Protein AF-0000000072270602 (afdb_homodimer)

Sequence (268 aa):
MMTCARLSHRAPQRARRRAAVLGLRVLWHLRFTQRDLLNFVREKNYTEPNWPADYWPHTQAATAEDWQAQVEAVQADRAEVLKVLDQADLLAPVAPGKSQTVLRELLLAADHAAYHTGQLALLRRLLGGGDSASMMTCARLSHRAPQRARRRAAVLGLRVLWHLRFTQRDLLNFVREKNYTEPNWPADYWPHTQAATAEDWQAQVEAVQADRAEVLKVLDQADLLAPVAPGKSQTVLRELLLAADHAAYHTGQLALLRRLLGGGDSAS

Solvent-accessible surface area (backbone atoms only — not comparable to full-atom values): 15226 Å² total; per-residue (Å²): 135,80,76,73,75,70,77,74,77,55,63,64,53,53,53,51,50,52,48,43,31,50,46,45,42,51,48,46,26,49,35,46,49,43,49,49,47,50,39,49,49,70,39,92,80,59,75,87,76,57,81,62,60,70,46,52,64,91,70,91,70,62,51,74,65,57,48,50,51,45,53,52,49,37,53,55,47,48,55,52,51,52,50,46,69,74,67,50,67,45,82,39,52,43,45,93,93,45,86,54,26,38,45,56,50,53,51,47,40,51,38,53,42,27,17,53,48,20,31,47,53,47,52,38,45,73,71,68,69,51,71,71,87,120,136,80,77,73,74,69,76,73,77,54,64,64,53,53,54,50,50,52,49,43,32,51,48,44,40,51,48,45,28,49,34,46,49,45,49,49,50,50,40,48,50,71,40,92,80,58,74,86,77,56,83,62,62,70,46,51,64,90,69,93,71,62,49,73,66,56,49,50,52,47,53,51,50,37,53,53,48,46,54,53,52,52,50,45,69,75,67,50,68,45,82,38,52,44,45,92,92,46,87,54,26,38,43,56,49,52,51,48,41,52,38,53,43,27,18,52,49,21,32,46,53,47,51,38,46,74,71,67,68,52,71,69,86,118

Organism: Deinococcus radiodurans (strain ATCC 13939 / DSM 20539 / JCM 16871 / CCUG 27074 / LMG 4051 / NBRC 15346 / NCIMB 9279 / VKM B-1422 / R1) (NCBI:txid243230)

pLDDT: mean 88.32, std 17.71, range [26.27, 98.88]

Structure (mmCIF, N/CA/C/O backbone):
data_AF-0000000072270602-model_v1
#
loop_
_entity.id
_entity.type
_entity.pdbx_description
1 polymer 'DinB-like domain-containing protein'
#
loop_
_atom_site.group_PDB
_atom_site.id
_atom_site.type_symbol
_atom_site.label_atom_id
_atom_site.label_alt_id
_atom_site.label_comp_id
_atom_site.label_asym_id
_atom_site.label_entity_id
_atom_site.label_seq_id
_atom_site.pdbx_PDB_ins_code
_atom_site.Cartn_x
_atom_site.Cartn_y
_atom_site.Cartn_z
_atom_site.occupancy
_atom_site.B_iso_or_equiv
_atom_site.auth_seq_id
_atom_site.auth_comp_id
_atom_site.auth_asym_id
_atom_site.auth_atom_id
_atom_site.pdbx_PDB_model_num
ATOM 1 N N . MET A 1 1 ? 6.996 55.812 13.992 1 34.88 1 MET A N 1
ATOM 2 C CA . MET A 1 1 ? 7.109 54.906 12.836 1 34.88 1 MET A CA 1
ATOM 3 C C . MET A 1 1 ? 7.328 53.469 13.273 1 34.88 1 MET A C 1
ATOM 5 O O . MET A 1 1 ? 8.43 53.125 13.688 1 34.88 1 MET A O 1
ATOM 9 N N . MET A 1 2 ? 6.398 52.875 14.023 1 42.59 2 MET A N 1
ATOM 10 C CA . MET A 1 2 ? 6.344 51.531 14.562 1 42.59 2 MET A CA 1
ATOM 11 C C . MET A 1 2 ? 6.352 50.5 13.438 1 42.59 2 MET A C 1
ATOM 13 O O . MET A 1 2 ? 5.512 50.562 12.539 1 42.59 2 MET A O 1
ATOM 17 N N . THR A 1 3 ? 7.523 50.094 13.016 1 43.72 3 THR A N 1
ATOM 18 C CA . THR A 1 3 ? 7.719 49.031 12.047 1 43.72 3 THR A CA 1
ATOM 19 C C . THR A 1 3 ? 6.875 47.812 12.414 1 43.72 3 THR A C 1
ATOM 21 O O . THR A 1 3 ? 6.895 47.344 13.562 1 43.72 3 THR A O 1
ATOM 24 N N . CYS A 1 4 ? 5.691 47.656 11.891 1 44.53 4 CYS A N 1
ATOM 25 C CA . CYS A 1 4 ? 4.875 46.469 11.961 1 44.53 4 CYS A CA 1
ATOM 26 C C . CYS A 1 4 ? 5.723 45.219 11.734 1 44.53 4 CYS A C 1
ATOM 28 O O . CYS A 1 4 ? 6.426 45.094 10.727 1 44.53 4 CYS A O 1
ATOM 30 N N . ALA A 1 5 ? 6.195 44.625 12.789 1 45.28 5 ALA A N 1
ATOM 31 C CA . ALA A 1 5 ? 6.832 43.312 12.695 1 45.28 5 ALA A CA 1
ATOM 32 C C . ALA A 1 5 ? 6.09 42.406 11.719 1 45.28 5 ALA A C 1
ATOM 34 O O . ALA A 1 5 ? 4.875 42.219 11.836 1 45.28 5 ALA A O 1
ATOM 35 N N . ARG A 1 6 ? 6.469 42.469 10.422 1 39.94 6 ARG A N 1
ATOM 36 C CA . ARG A 1 6 ? 6.023 41.438 9.5 1 39.94 6 ARG A CA 1
ATOM 37 C C . ARG A 1 6 ? 5.918 40.094 10.195 1 39.94 6 ARG A C 1
ATOM 39 O O . ARG A 1 6 ? 6.91 39.562 10.727 1 39.94 6 ARG A O 1
ATOM 46 N N . LEU A 1 7 ? 4.891 39.812 10.836 1 42.44 7 LEU A N 1
ATOM 47 C CA . LEU A 1 7 ? 4.582 38.438 11.195 1 42.44 7 LEU A CA 1
ATO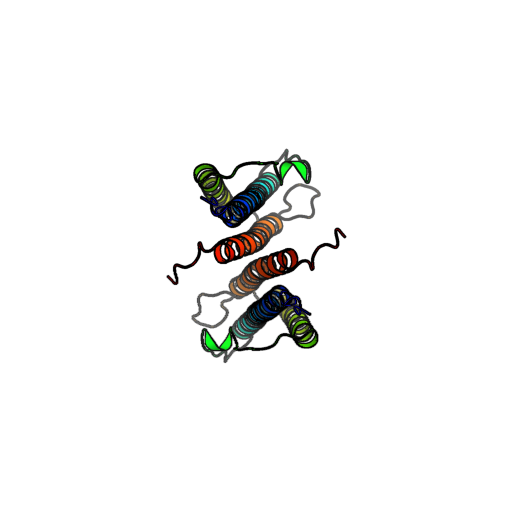M 48 C C . LEU A 1 7 ? 5.184 37.469 10.188 1 42.44 7 LEU A C 1
ATOM 50 O O . LEU A 1 7 ? 4.93 37.562 8.984 1 42.44 7 LEU A O 1
ATOM 54 N N . SER A 1 8 ? 6.426 37.031 10.328 1 42.03 8 SER A N 1
ATOM 55 C CA . SER A 1 8 ? 7.289 36.219 9.469 1 42.03 8 SER A CA 1
ATOM 56 C C . SER A 1 8 ? 6.527 35.031 8.867 1 42.03 8 SER A C 1
ATOM 58 O O . SER A 1 8 ? 5.934 34.25 9.594 1 42.03 8 SER A O 1
ATOM 60 N N . HIS A 1 9 ? 5.91 34.969 7.715 1 49.56 9 HIS A N 1
ATOM 61 C CA . HIS A 1 9 ? 5.492 34.031 6.672 1 49.56 9 HIS A CA 1
ATOM 62 C C . HIS A 1 9 ? 6.41 32.812 6.629 1 49.56 9 HIS A C 1
ATOM 64 O O . HIS A 1 9 ? 6.344 32 5.691 1 49.56 9 HIS A O 1
ATOM 70 N N . ARG A 1 10 ? 7.371 32.656 7.441 1 55.84 10 ARG A N 1
ATOM 71 C CA . ARG A 1 10 ? 8.43 31.641 7.434 1 55.84 10 ARG A CA 1
ATOM 72 C C . ARG A 1 10 ? 7.895 30.281 7.887 1 55.84 10 ARG A C 1
ATOM 74 O O . ARG A 1 10 ? 8.359 29.25 7.422 1 55.84 10 ARG A O 1
ATOM 81 N N . ALA A 1 11 ? 6.84 30.188 8.688 1 59.91 11 ALA A N 1
ATOM 82 C CA . ALA A 1 11 ? 6.359 28.953 9.305 1 59.91 11 ALA A CA 1
ATOM 83 C C . ALA A 1 11 ? 5.812 28 8.25 1 59.91 11 ALA A C 1
ATOM 85 O O . ALA A 1 11 ? 6.145 26.812 8.25 1 59.91 11 ALA A O 1
ATOM 86 N N . PRO A 1 12 ? 5.203 28.578 7.266 1 72.88 12 PRO A N 1
ATOM 87 C CA . PRO A 1 12 ? 4.66 27.656 6.258 1 72.88 12 PRO A CA 1
ATOM 88 C C . PRO A 1 12 ? 5.742 27.078 5.348 1 72.88 12 PRO A C 1
ATOM 90 O O . PRO A 1 12 ? 5.648 25.922 4.938 1 72.88 12 PRO A O 1
ATOM 93 N N . GLN A 1 13 ? 6.824 27.828 5.129 1 78.81 13 GLN A N 1
ATOM 94 C CA . GLN A 1 13 ? 7.879 27.344 4.246 1 78.81 13 GLN A CA 1
ATOM 95 C C . GLN A 1 13 ? 8.703 26.25 4.918 1 78.81 13 GLN A C 1
ATOM 97 O O . GLN A 1 13 ? 9.078 25.266 4.277 1 78.81 13 GLN A O 1
ATOM 102 N N . ARG A 1 14 ? 8.984 26.484 6.277 1 83.19 14 ARG A N 1
ATOM 103 C CA . ARG A 1 14 ? 9.742 25.469 7.008 1 83.19 14 ARG A CA 1
ATOM 104 C C . ARG A 1 14 ? 8.992 24.141 7.039 1 83.19 14 ARG A C 1
ATOM 106 O O . ARG A 1 14 ? 9.594 23.078 6.875 1 83.19 14 ARG A O 1
ATOM 113 N N . ALA A 1 15 ? 7.773 24.219 7.32 1 82.38 15 ALA A N 1
ATOM 114 C CA . ALA A 1 15 ? 6.953 23.016 7.34 1 82.38 15 ALA A CA 1
ATOM 115 C C . ALA A 1 15 ? 6.957 22.328 5.98 1 82.38 15 ALA A C 1
ATOM 117 O O . ALA A 1 15 ? 7.02 21.094 5.898 1 82.38 15 ALA A O 1
ATOM 118 N N . ARG A 1 16 ? 6.855 23.078 4.941 1 86.38 16 ARG A N 1
ATOM 119 C CA . ARG A 1 16 ? 6.887 22.531 3.592 1 86.38 16 ARG A CA 1
ATOM 120 C C . ARG A 1 16 ? 8.242 21.891 3.289 1 86.38 16 ARG A C 1
ATOM 122 O O . ARG A 1 16 ? 8.312 20.844 2.629 1 86.38 16 ARG A O 1
ATOM 129 N N . ARG A 1 17 ? 9.305 22.516 3.715 1 87.69 17 ARG A N 1
ATOM 130 C CA . ARG A 1 17 ? 10.641 21.969 3.498 1 87.69 17 ARG A CA 1
ATOM 131 C C . ARG A 1 17 ? 10.828 20.656 4.262 1 87.69 17 ARG A C 1
ATOM 133 O O . ARG A 1 17 ? 11.398 19.703 3.736 1 87.69 17 ARG A O 1
ATOM 140 N N . ARG A 1 18 ? 10.367 20.609 5.496 1 87.75 18 ARG A N 1
ATOM 141 C CA . ARG A 1 18 ? 10.461 19.406 6.301 1 87.75 18 ARG A CA 1
ATOM 142 C C . ARG A 1 18 ? 9.664 18.266 5.668 1 87.75 18 ARG A C 1
ATOM 144 O O . ARG A 1 18 ? 10.109 17.109 5.656 1 87.75 18 ARG A O 1
ATOM 151 N N . ALA A 1 19 ? 8.523 18.641 5.18 1 88.88 19 ALA A N 1
ATOM 152 C CA . ALA A 1 19 ? 7.68 17.641 4.527 1 88.88 19 ALA A CA 1
ATOM 153 C C . ALA A 1 19 ? 8.336 17.109 3.254 1 88.88 19 ALA A C 1
ATOM 155 O O . ALA A 1 19 ? 8.242 15.922 2.945 1 88.88 19 ALA A O 1
ATOM 156 N N . ALA A 1 20 ? 8.922 18.016 2.512 1 91.38 20 ALA A N 1
ATOM 157 C CA . ALA A 1 20 ? 9.609 17.609 1.292 1 91.38 20 ALA A CA 1
ATOM 158 C C . ALA A 1 20 ? 10.75 16.641 1.603 1 91.38 20 ALA A C 1
ATOM 160 O O . ALA A 1 20 ? 10.938 15.648 0.902 1 91.38 20 ALA A O 1
ATOM 161 N N . VAL A 1 21 ? 11.469 16.922 2.656 1 93.25 21 VAL A N 1
ATOM 162 C CA . VAL A 1 21 ? 12.578 16.062 3.055 1 93.25 21 VAL A CA 1
ATOM 163 C C . VAL A 1 21 ? 12.055 14.719 3.525 1 93.25 21 VAL A C 1
ATOM 165 O O . VAL A 1 21 ? 12.586 13.672 3.152 1 93.25 21 VAL A O 1
ATOM 168 N N . LEU A 1 22 ? 10.992 14.719 4.293 1 92.56 22 LEU A N 1
ATOM 169 C CA . LEU A 1 22 ? 10.367 13.477 4.738 1 92.56 22 LEU A CA 1
ATOM 170 C C . LEU A 1 22 ? 9.906 12.633 3.547 1 92.56 22 LEU A C 1
ATOM 172 O O . LEU A 1 22 ? 10.133 11.422 3.514 1 92.56 22 LEU A O 1
ATOM 176 N N . GLY A 1 23 ? 9.273 13.289 2.646 1 94.81 23 GLY A N 1
ATOM 177 C CA . GLY A 1 23 ? 8.828 12.602 1.445 1 94.81 23 GLY A CA 1
ATOM 178 C C . GLY A 1 23 ? 9.969 11.961 0.669 1 94.81 23 GLY A C 1
ATOM 179 O O . GLY A 1 23 ? 9.859 10.812 0.231 1 94.81 23 GLY A O 1
ATOM 180 N N . LEU A 1 24 ? 11.016 12.711 0.499 1 96.06 24 LEU A N 1
ATOM 181 C CA . LEU A 1 24 ? 12.164 12.18 -0.225 1 96.06 24 LEU A CA 1
ATOM 182 C C . LEU A 1 24 ? 12.781 11 0.515 1 96.06 24 LEU A C 1
ATOM 184 O O . LEU A 1 24 ? 13.203 10.023 -0.109 1 96.06 24 LEU A O 1
ATOM 188 N N . ARG A 1 25 ? 12.836 11.094 1.836 1 96.38 25 ARG A N 1
ATOM 189 C CA . ARG A 1 25 ? 13.367 9.992 2.629 1 96.38 25 ARG A CA 1
ATOM 190 C C . ARG A 1 25 ? 12.523 8.734 2.459 1 96.38 25 ARG A C 1
ATOM 192 O O . ARG A 1 25 ? 13.055 7.625 2.363 1 96.38 25 ARG A O 1
ATOM 199 N N . VAL A 1 26 ? 11.234 8.891 2.475 1 97.19 26 VAL A N 1
ATOM 200 C CA . VAL A 1 26 ? 10.328 7.766 2.264 1 97.19 26 VAL A CA 1
ATOM 201 C C . VAL A 1 26 ? 10.539 7.188 0.865 1 97.19 26 VAL A C 1
ATOM 203 O O . VAL A 1 26 ? 10.586 5.969 0.691 1 97.19 26 VAL A O 1
ATOM 206 N N . LEU A 1 27 ? 10.656 8.047 -0.087 1 97.69 27 LEU A N 1
ATOM 207 C CA . LEU A 1 27 ? 10.883 7.59 -1.455 1 97.69 27 LEU A CA 1
ATOM 208 C C . LEU A 1 27 ? 12.211 6.84 -1.569 1 97.69 27 LEU A C 1
ATOM 210 O O . LEU A 1 27 ? 12.289 5.816 -2.252 1 97.69 27 LEU A O 1
ATOM 214 N N . TRP A 1 28 ? 13.219 7.379 -0.955 1 97.5 28 TRP A N 1
ATOM 215 C CA . TRP A 1 28 ? 14.492 6.664 -0.931 1 97.5 28 TRP A CA 1
ATOM 216 C C . TRP A 1 28 ? 14.328 5.281 -0.314 1 97.5 28 TRP A C 1
ATOM 218 O O . TRP A 1 28 ? 14.836 4.293 -0.845 1 97.5 28 TRP A O 1
ATOM 228 N N . HIS A 1 29 ? 13.695 5.203 0.86 1 98.38 29 HIS A N 1
ATOM 229 C CA . HIS A 1 29 ? 13.461 3.934 1.54 1 98.38 29 HIS A CA 1
ATOM 230 C C . HIS A 1 29 ? 12.758 2.939 0.624 1 98.38 29 HIS A C 1
ATOM 232 O O . HIS A 1 29 ? 13.141 1.77 0.558 1 98.38 29 HIS A O 1
ATOM 238 N N . LEU A 1 30 ? 11.734 3.439 -0.038 1 98.69 30 LEU A N 1
ATOM 239 C CA . LEU A 1 30 ? 10.992 2.617 -0.985 1 98.69 30 LEU A CA 1
ATOM 240 C C . LEU A 1 30 ? 11.898 2.107 -2.096 1 98.69 30 LEU A C 1
ATOM 242 O O . LEU A 1 30 ? 11.922 0.909 -2.391 1 98.69 30 LEU A O 1
ATOM 246 N N . ARG A 1 31 ? 12.648 3.002 -2.711 1 98.5 31 ARG A N 1
ATOM 247 C CA . ARG A 1 31 ? 13.555 2.67 -3.801 1 98.5 31 ARG A CA 1
ATOM 248 C C . ARG A 1 31 ? 14.625 1.678 -3.342 1 98.5 31 ARG A C 1
ATOM 250 O O . ARG A 1 31 ? 14.844 0.65 -3.988 1 98.5 31 ARG A O 1
ATOM 257 N N . PHE A 1 32 ? 15.227 1.922 -2.242 1 98.56 32 PHE A N 1
ATOM 258 C CA . PHE A 1 32 ? 16.312 1.089 -1.746 1 98.56 32 PHE A CA 1
ATOM 259 C C . PHE A 1 32 ? 15.812 -0.307 -1.396 1 98.56 32 PHE A C 1
ATOM 261 O O . PHE A 1 32 ? 16.453 -1.306 -1.728 1 98.56 32 PHE A O 1
ATOM 268 N N . THR A 1 33 ? 14.68 -0.364 -0.715 1 98.75 33 THR A N 1
ATOM 269 C CA . THR A 1 33 ? 14.117 -1.654 -0.339 1 98.75 33 THR A CA 1
ATOM 270 C C . THR A 1 33 ? 13.812 -2.494 -1.576 1 98.75 33 THR A C 1
ATOM 272 O O . THR A 1 33 ? 14.125 -3.686 -1.615 1 98.75 33 THR A O 1
ATOM 275 N N . GLN A 1 34 ? 13.18 -1.876 -2.572 1 98.75 34 GLN A N 1
ATOM 276 C CA . GLN A 1 34 ? 12.906 -2.574 -3.822 1 98.75 34 GLN A CA 1
ATOM 277 C C . GLN A 1 34 ? 14.195 -3.123 -4.438 1 98.75 34 GLN A C 1
ATOM 279 O O . GLN A 1 34 ? 14.242 -4.285 -4.852 1 98.75 34 GLN A O 1
ATOM 284 N N . ARG A 1 35 ? 15.227 -2.346 -4.516 1 98.5 35 ARG A N 1
ATOM 285 C CA . ARG A 1 35 ? 16.516 -2.777 -5.051 1 98.5 35 ARG A CA 1
ATOM 286 C C . ARG A 1 35 ? 17.109 -3.904 -4.207 1 98.5 35 ARG A C 1
ATOM 288 O O . ARG A 1 35 ? 17.641 -4.871 -4.75 1 98.5 35 ARG A O 1
ATOM 295 N N . ASP A 1 36 ? 17.031 -3.764 -2.953 1 98.5 36 ASP A N 1
ATOM 296 C CA . ASP A 1 36 ? 17.578 -4.781 -2.061 1 98.5 36 ASP A CA 1
ATOM 297 C C . ASP A 1 36 ? 16.875 -6.121 -2.264 1 98.5 36 ASP A C 1
ATOM 299 O O . ASP A 1 36 ? 17.531 -7.168 -2.33 1 98.5 36 ASP A O 1
ATOM 303 N N . LEU A 1 37 ? 15.594 -6.121 -2.354 1 98.31 37 LEU A N 1
ATOM 304 C CA . LEU A 1 37 ? 14.828 -7.344 -2.574 1 98.31 37 LEU A CA 1
ATOM 305 C C . LEU A 1 37 ? 15.172 -7.961 -3.928 1 98.31 37 LEU A C 1
ATOM 307 O O . LEU A 1 37 ? 15.266 -9.188 -4.051 1 98.31 37 LEU A O 1
ATOM 311 N N . LEU A 1 38 ? 15.312 -7.105 -4.926 1 98.25 38 LEU A N 1
ATOM 312 C CA . LEU A 1 38 ? 15.734 -7.574 -6.242 1 98.25 38 LEU A CA 1
ATOM 313 C C . LEU A 1 38 ? 17.109 -8.242 -6.172 1 98.25 38 LEU A C 1
ATOM 315 O O . LEU A 1 38 ? 17.297 -9.32 -6.73 1 98.25 38 LEU A O 1
ATOM 319 N N . ASN A 1 39 ? 18.016 -7.598 -5.465 1 97.88 39 ASN A N 1
ATOM 320 C CA . ASN A 1 39 ? 19.344 -8.18 -5.277 1 97.88 39 ASN A CA 1
ATOM 321 C C . ASN A 1 39 ? 19.266 -9.523 -4.547 1 97.88 39 ASN A C 1
ATOM 323 O O . ASN A 1 39 ? 19.953 -10.477 -4.918 1 97.88 39 ASN A O 1
ATOM 327 N N . PHE A 1 40 ? 18.469 -9.547 -3.535 1 98 40 PHE A N 1
ATOM 328 C CA . PHE A 1 40 ? 18.297 -10.758 -2.74 1 98 40 PHE A CA 1
ATOM 329 C C . PHE A 1 40 ? 17.828 -11.922 -3.617 1 98 40 PHE A C 1
ATOM 331 O O . PHE A 1 40 ? 18.297 -13.047 -3.451 1 98 40 PHE A O 1
ATOM 338 N N . VAL A 1 41 ? 17.016 -11.664 -4.527 1 97.5 41 VAL A N 1
ATOM 339 C CA . VAL A 1 41 ? 16.422 -12.68 -5.395 1 97.5 41 VAL A CA 1
ATOM 340 C C . VAL A 1 41 ? 17.406 -13.055 -6.492 1 97.5 41 VAL A C 1
ATOM 342 O O . VAL A 1 41 ? 17.516 -14.227 -6.863 1 97.5 41 VAL A O 1
ATOM 345 N N . ARG A 1 42 ? 18.188 -12.195 -6.984 1 95.75 42 ARG A N 1
ATOM 346 C CA . ARG A 1 42 ? 18.938 -12.391 -8.227 1 95.75 42 ARG A CA 1
ATOM 347 C C . ARG A 1 42 ? 20.375 -12.797 -7.941 1 95.75 42 ARG A C 1
ATOM 349 O O . ARG A 1 42 ? 21 -13.5 -8.742 1 95.75 42 ARG A O 1
ATOM 356 N N . GLU A 1 43 ? 20.859 -12.305 -6.824 1 94.5 43 GLU A N 1
ATOM 357 C CA . GLU A 1 43 ? 22.297 -12.398 -6.648 1 94.5 43 GLU A CA 1
ATOM 358 C C . GLU A 1 43 ? 22.672 -13.633 -5.836 1 94.5 43 GLU A C 1
ATOM 360 O O . GLU A 1 43 ? 22.172 -13.836 -4.734 1 94.5 43 GLU A O 1
ATOM 365 N N . LYS A 1 44 ? 23.594 -14.414 -6.273 1 91.38 44 LYS A N 1
ATOM 366 C CA . LYS A 1 44 ? 24.078 -15.602 -5.582 1 91.38 44 LYS A CA 1
ATOM 367 C C . LYS A 1 44 ? 24.891 -15.227 -4.344 1 91.38 44 LYS A C 1
ATOM 369 O O . LYS A 1 44 ? 24.844 -15.93 -3.332 1 91.38 44 LYS A O 1
ATOM 374 N N . ASN A 1 45 ? 25.562 -14.117 -4.383 1 93.31 45 ASN A N 1
ATOM 375 C CA . ASN A 1 45 ? 26.406 -13.672 -3.279 1 93.31 45 ASN A CA 1
ATOM 376 C C . ASN A 1 45 ? 25.797 -12.477 -2.557 1 93.31 45 ASN A C 1
ATOM 378 O O . ASN A 1 45 ? 26.516 -11.562 -2.133 1 93.31 45 ASN A O 1
ATOM 382 N N . TYR A 1 46 ? 24.547 -12.516 -2.465 1 96.31 46 TYR A N 1
ATOM 383 C CA . TYR A 1 46 ? 23.812 -11.438 -1.8 1 96.31 46 TYR A CA 1
ATOM 384 C C . TYR A 1 46 ? 24.328 -11.242 -0.375 1 96.31 46 TYR A C 1
ATOM 386 O O . TYR A 1 46 ? 24.531 -12.211 0.356 1 96.31 46 TYR A O 1
ATOM 394 N N . THR A 1 47 ? 24.578 -9.93 0.044 1 96.12 47 THR A N 1
ATOM 395 C CA . THR A 1 47 ? 24.891 -9.523 1.412 1 96.12 47 THR A CA 1
ATOM 396 C C . THR A 1 47 ? 23.828 -8.547 1.932 1 96.12 47 THR A C 1
ATOM 398 O O . THR A 1 47 ? 23.5 -7.566 1.266 1 96.12 47 THR A O 1
ATOM 401 N N . GLU A 1 48 ? 23.328 -8.797 3.135 1 95.81 48 GLU A N 1
ATOM 402 C CA . GLU A 1 48 ? 22.297 -7.961 3.725 1 95.81 48 GLU A CA 1
ATOM 403 C C . GLU A 1 48 ? 22.828 -6.574 4.062 1 95.81 48 GLU A C 1
ATOM 405 O O . GLU A 1 48 ? 23.891 -6.445 4.672 1 95.81 48 GLU A O 1
ATOM 410 N N . PRO A 1 49 ? 22.141 -5.523 3.678 1 97.62 49 PRO A N 1
ATOM 411 C CA . PRO A 1 49 ? 22.516 -4.168 4.086 1 97.62 49 PRO A CA 1
ATOM 412 C C . PRO A 1 49 ? 22.328 -3.926 5.578 1 97.62 49 PRO A C 1
ATOM 414 O O . PRO A 1 49 ? 21.703 -4.73 6.266 1 97.62 49 PRO A O 1
ATOM 417 N N . ASN A 1 50 ? 22.891 -2.768 5.992 1 96.81 50 ASN A N 1
ATOM 418 C CA . ASN A 1 50 ? 22.734 -2.398 7.395 1 96.81 50 ASN A CA 1
ATOM 419 C C . ASN A 1 50 ? 21.391 -1.74 7.66 1 96.81 50 ASN A C 1
ATOM 421 O O . ASN A 1 50 ? 21.062 -0.707 7.07 1 96.81 50 ASN A O 1
ATOM 425 N N . TRP A 1 51 ? 20.672 -2.283 8.562 1 95.44 51 TRP A N 1
ATOM 426 C CA . TRP A 1 51 ? 19.406 -1.691 9.008 1 95.44 51 TRP A CA 1
ATOM 427 C C . TRP A 1 51 ? 19.609 -0.918 10.312 1 95.44 51 TRP A C 1
ATOM 429 O O . TRP A 1 51 ? 20.25 -1.406 11.242 1 95.44 51 TRP A O 1
ATOM 439 N N . PRO A 1 52 ? 19.016 0.224 10.445 1 95.06 52 PRO A N 1
ATOM 440 C CA . PRO A 1 52 ? 18.219 0.95 9.453 1 95.06 52 PRO A CA 1
ATOM 441 C C . PRO A 1 52 ? 19.062 1.906 8.609 1 95.06 52 PRO A C 1
ATOM 443 O O . PRO A 1 52 ? 18.547 2.523 7.672 1 95.06 52 PRO A O 1
ATOM 446 N N . ALA A 1 53 ? 20.312 1.974 8.883 1 95.19 53 ALA A N 1
ATOM 447 C CA . ALA A 1 53 ? 21.156 3.064 8.391 1 95.19 53 ALA A CA 1
ATOM 448 C C . ALA A 1 53 ? 21.125 3.125 6.867 1 95.19 53 ALA A C 1
ATOM 450 O O . ALA A 1 53 ? 20.969 4.199 6.285 1 95.19 53 ALA A O 1
ATOM 451 N N . ASP A 1 54 ? 21.172 2.057 6.16 1 96.81 54 ASP A N 1
ATOM 452 C CA . ASP A 1 54 ? 21.25 2.041 4.703 1 96.81 54 ASP A CA 1
ATOM 453 C C . ASP A 1 54 ? 19.875 2.309 4.074 1 96.81 54 ASP A C 1
ATOM 455 O O . ASP A 1 54 ? 19.797 2.766 2.934 1 96.81 54 ASP A O 1
ATOM 459 N N . TYR A 1 55 ? 18.844 2.066 4.781 1 97.44 55 TYR A N 1
ATOM 460 C CA . TYR A 1 55 ? 17.484 2.156 4.242 1 97.44 55 TYR A CA 1
ATOM 461 C C . TYR A 1 55 ? 16.922 3.559 4.418 1 97.44 55 TYR A C 1
ATOM 463 O O . TYR A 1 55 ? 15.953 3.932 3.754 1 97.44 55 TYR A O 1
ATOM 471 N N . TRP A 1 56 ? 17.531 4.25 5.312 1 95.88 56 TRP A N 1
ATOM 472 C CA . TRP A 1 56 ? 17.031 5.578 5.66 1 95.88 56 TRP A CA 1
ATOM 473 C C . TRP A 1 56 ? 18.188 6.578 5.742 1 95.88 56 TRP A C 1
ATOM 475 O O . TRP A 1 56 ? 18.531 7.047 6.828 1 95.88 56 TRP A O 1
ATOM 485 N N . PRO A 1 57 ? 18.656 6.98 4.605 1 87 57 PRO A N 1
ATOM 486 C CA . PRO A 1 57 ? 19.797 7.895 4.672 1 87 57 PRO A CA 1
ATOM 487 C C . PRO A 1 57 ? 19.422 9.266 5.223 1 87 57 PRO A C 1
ATOM 489 O O . PRO A 1 57 ? 18.266 9.695 5.098 1 87 57 PRO A O 1
ATOM 492 N N . HIS A 1 58 ? 20.469 9.82 5.828 1 85.06 58 HIS A N 1
ATOM 493 C CA . HIS A 1 58 ? 20.281 11.172 6.328 1 85.06 58 HIS A CA 1
ATOM 494 C C . HIS A 1 58 ? 20.422 12.203 5.211 1 85.06 58 HIS A C 1
ATOM 496 O O . HIS A 1 58 ? 21.344 12.117 4.395 1 85.06 58 HIS A O 1
ATOM 502 N N . THR A 1 59 ? 19.312 12.891 4.906 1 82.31 59 THR A N 1
ATOM 503 C CA . THR A 1 59 ? 19.375 14 3.961 1 82.31 59 THR A CA 1
ATOM 504 C C . THR A 1 59 ? 18.781 15.266 4.57 1 82.31 59 THR A C 1
ATOM 506 O O . THR A 1 59 ? 17.797 15.188 5.316 1 82.31 59 THR A O 1
ATOM 509 N N . GLN A 1 60 ? 19.516 16.375 4.219 1 79.62 60 GLN A N 1
ATOM 510 C CA . GLN A 1 60 ? 19.031 17.641 4.797 1 79.62 60 GLN A CA 1
ATOM 511 C C . GLN A 1 60 ? 18.281 18.469 3.766 1 79.62 60 GLN A C 1
ATOM 513 O O . GLN A 1 60 ? 17.641 19.453 4.113 1 79.62 60 GLN A O 1
ATOM 518 N N . ALA A 1 61 ? 18.375 18.109 2.574 1 83.88 61 ALA A N 1
ATOM 519 C CA . ALA A 1 61 ? 17.703 18.859 1.531 1 83.88 61 ALA A CA 1
ATOM 520 C C . ALA A 1 61 ? 17.031 17.938 0.52 1 83.88 61 ALA A C 1
ATOM 522 O O . ALA A 1 61 ? 17.469 16.797 0.342 1 83.88 61 ALA A O 1
ATOM 523 N N . ALA A 1 62 ? 15.914 18.406 -0.006 1 89.88 62 ALA A N 1
ATOM 524 C CA . ALA A 1 62 ? 15.172 17.703 -1.05 1 89.88 62 ALA A CA 1
ATOM 525 C C . ALA A 1 62 ? 14.891 18.625 -2.232 1 89.88 62 ALA A C 1
ATOM 527 O O . ALA A 1 62 ? 14.125 19.594 -2.109 1 89.88 62 ALA A O 1
ATOM 528 N N . THR A 1 63 ? 15.602 18.359 -3.322 1 92.81 63 THR A N 1
ATOM 529 C CA . THR A 1 63 ? 15.359 19.141 -4.531 1 92.81 63 THR A CA 1
ATOM 530 C C . THR A 1 63 ? 14.453 18.375 -5.492 1 92.81 63 THR A C 1
ATOM 532 O O . THR A 1 63 ? 14.219 17.172 -5.312 1 92.81 63 THR A O 1
ATOM 535 N N . ALA A 1 64 ? 13.945 19.094 -6.461 1 93.5 64 ALA A N 1
ATOM 536 C CA . ALA A 1 64 ? 13.164 18.453 -7.516 1 93.5 64 ALA A CA 1
ATOM 537 C C . ALA A 1 64 ? 13.992 17.406 -8.258 1 93.5 64 ALA A C 1
ATOM 539 O O . ALA A 1 64 ? 13.477 16.359 -8.664 1 93.5 64 ALA A O 1
ATOM 540 N N . GLU A 1 65 ? 15.219 17.688 -8.438 1 95.38 65 GLU A N 1
ATOM 541 C CA . GLU A 1 65 ? 16.125 16.781 -9.109 1 95.38 65 GLU A CA 1
ATOM 542 C C . GLU A 1 65 ? 16.328 15.5 -8.297 1 95.38 65 GLU A C 1
ATOM 544 O O . GLU A 1 65 ? 16.391 14.406 -8.859 1 95.38 65 GLU A O 1
ATOM 549 N N . ASP A 1 66 ? 16.453 15.633 -6.973 1 94.62 66 ASP A N 1
ATOM 550 C CA . ASP A 1 66 ? 16.562 14.469 -6.094 1 94.62 66 ASP A CA 1
ATOM 551 C C . ASP A 1 66 ? 15.336 13.562 -6.23 1 94.62 66 ASP A C 1
ATOM 553 O O . ASP A 1 66 ? 15.469 12.344 -6.348 1 94.62 66 ASP A O 1
ATOM 557 N N . TRP A 1 67 ? 14.242 14.219 -6.246 1 95.56 67 TRP A N 1
ATOM 55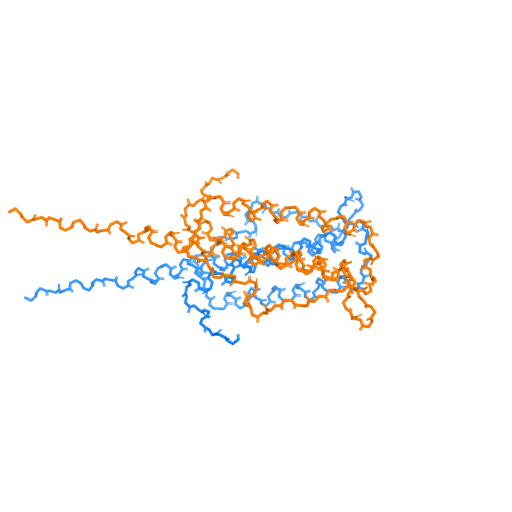8 C CA . TRP A 1 67 ? 12.977 13.492 -6.359 1 95.56 67 TRP A CA 1
ATOM 559 C C . TRP A 1 67 ? 12.906 12.727 -7.68 1 95.56 67 TRP A C 1
ATOM 561 O O . TRP A 1 67 ? 12.617 11.531 -7.695 1 95.56 67 TRP A O 1
ATOM 571 N N . GLN A 1 68 ? 13.188 13.414 -8.719 1 97.06 68 GLN A N 1
ATOM 572 C CA . GLN A 1 68 ? 13.117 12.805 -10.039 1 97.06 68 GLN A CA 1
ATOM 573 C C . GLN A 1 68 ? 14.086 11.633 -10.164 1 97.06 68 GLN A C 1
ATOM 575 O O . GLN A 1 68 ? 13.742 10.602 -10.75 1 97.06 68 GLN A O 1
ATOM 580 N N . ALA A 1 69 ? 15.219 11.797 -9.656 1 96.75 69 ALA A N 1
ATOM 581 C CA . ALA A 1 69 ? 16.219 10.727 -9.711 1 96.75 69 ALA A CA 1
ATOM 582 C C . ALA A 1 69 ? 15.711 9.477 -9 1 96.75 69 ALA A C 1
ATOM 584 O O . ALA A 1 69 ? 15.883 8.359 -9.5 1 96.75 69 ALA A O 1
ATOM 585 N N . GLN A 1 70 ? 15.109 9.688 -7.809 1 97.12 70 GLN A N 1
ATOM 586 C CA . GLN A 1 70 ? 14.586 8.547 -7.07 1 97.12 70 GLN A CA 1
ATOM 587 C C . GLN A 1 70 ? 13.43 7.895 -7.816 1 97.12 70 GLN A C 1
ATOM 589 O O . GLN A 1 70 ? 13.336 6.664 -7.883 1 97.12 70 GLN A O 1
ATOM 594 N N . VAL A 1 71 ? 12.539 8.688 -8.375 1 98.06 71 VAL A N 1
ATOM 595 C CA . VAL A 1 71 ? 11.398 8.148 -9.117 1 98.06 71 VAL A CA 1
ATOM 596 C C . VAL A 1 71 ? 11.891 7.332 -10.305 1 98.06 71 VAL A C 1
ATOM 598 O O . VAL A 1 71 ? 11.414 6.223 -10.539 1 98.06 71 VAL A O 1
ATOM 601 N N . GLU A 1 72 ? 12.844 7.848 -11.008 1 98.5 72 GLU A N 1
ATOM 602 C CA . GLU A 1 72 ? 13.398 7.137 -12.156 1 98.5 72 GLU A CA 1
ATOM 603 C C . GLU A 1 72 ? 14.055 5.828 -11.734 1 98.5 72 GLU A C 1
ATOM 605 O O . GLU A 1 72 ? 13.922 4.809 -12.414 1 98.5 72 GLU A O 1
ATOM 610 N N . ALA A 1 73 ? 14.742 5.871 -10.633 1 98.19 73 ALA A N 1
ATOM 611 C CA . ALA A 1 73 ? 15.391 4.668 -10.125 1 98.19 73 ALA A CA 1
ATOM 612 C C . ALA A 1 73 ? 14.367 3.615 -9.719 1 98.19 73 ALA A C 1
ATOM 614 O O . ALA A 1 73 ? 14.547 2.426 -9.984 1 98.19 73 ALA A O 1
ATOM 615 N N . VAL A 1 74 ? 13.297 3.996 -9.078 1 98.62 74 VAL A N 1
ATOM 616 C CA . VAL A 1 74 ? 12.227 3.074 -8.711 1 98.62 74 VAL A CA 1
ATOM 617 C C . VAL A 1 74 ? 11.664 2.402 -9.961 1 98.62 74 VAL A C 1
ATOM 619 O O . VAL A 1 74 ? 11.484 1.183 -9.992 1 98.62 74 VAL A O 1
ATOM 622 N N . GLN A 1 75 ? 11.414 3.23 -10.945 1 98.56 75 GLN A N 1
ATOM 623 C CA . GLN A 1 75 ? 10.828 2.715 -12.18 1 98.56 75 GLN A CA 1
ATOM 624 C C . GLN A 1 75 ? 11.781 1.759 -12.883 1 98.56 75 GLN A C 1
ATOM 626 O O . GLN A 1 75 ? 11.359 0.725 -13.406 1 98.56 75 GLN A O 1
ATOM 631 N N . ALA A 1 76 ? 13.031 2.076 -12.93 1 98.5 76 ALA A N 1
ATOM 632 C CA . ALA A 1 76 ? 14.023 1.208 -13.547 1 98.5 76 ALA A CA 1
ATOM 633 C C . ALA A 1 76 ? 14.109 -0.134 -12.82 1 98.5 76 ALA A C 1
ATOM 635 O O . ALA A 1 76 ? 14.125 -1.189 -13.461 1 98.5 76 ALA A O 1
ATOM 636 N N . ASP A 1 77 ? 14.141 -0.059 -11.508 1 98.19 77 ASP A N 1
ATOM 637 C CA . ASP A 1 77 ? 14.188 -1.289 -10.727 1 98.19 77 ASP A CA 1
ATOM 638 C C . ASP A 1 77 ? 12.906 -2.1 -10.898 1 98.19 77 ASP A C 1
ATOM 640 O O . ASP A 1 77 ? 12.938 -3.332 -10.898 1 98.19 77 ASP A O 1
ATOM 644 N N . ARG A 1 78 ? 11.789 -1.415 -10.969 1 98.06 78 ARG A N 1
ATOM 645 C CA . ARG A 1 78 ? 10.523 -2.105 -11.18 1 98.06 78 ARG A CA 1
ATOM 646 C C . ARG A 1 78 ? 10.523 -2.867 -12.5 1 98.06 78 ARG A C 1
ATOM 648 O O . ARG A 1 78 ? 10 -3.98 -12.578 1 98.06 78 ARG A O 1
ATOM 655 N N . ALA A 1 79 ? 11.102 -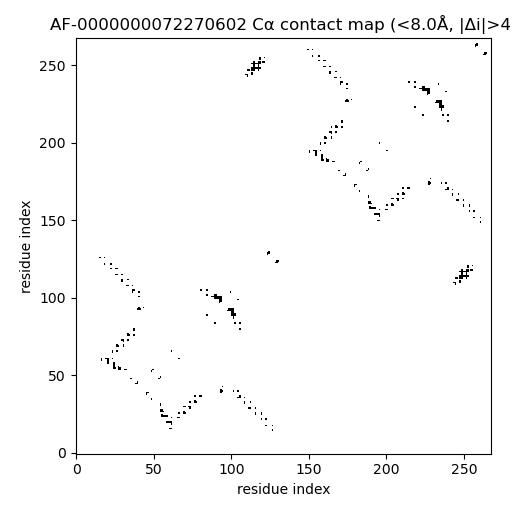2.275 -13.539 1 98.38 79 ALA A N 1
ATOM 656 C CA . ALA A 1 79 ? 11.227 -2.977 -14.812 1 98.38 79 ALA A CA 1
ATOM 657 C C . ALA A 1 79 ? 12.031 -4.27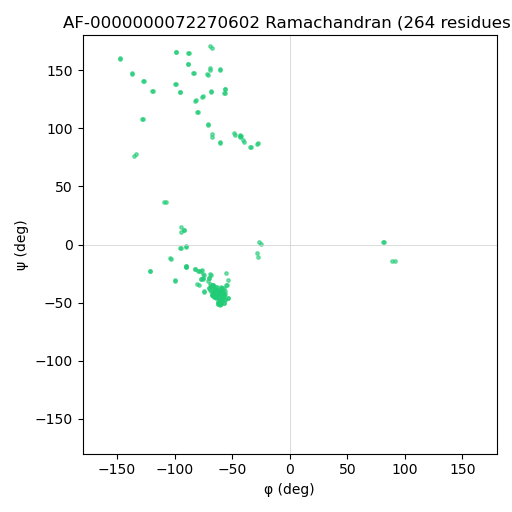 -14.648 1 98.38 79 ALA A C 1
ATOM 659 O O . ALA A 1 79 ? 11.695 -5.289 -15.258 1 98.38 79 ALA A O 1
ATOM 660 N N . GLU A 1 80 ? 13.039 -4.254 -13.836 1 98.19 80 GLU A N 1
ATOM 661 C CA . GLU A 1 80 ? 13.836 -5.449 -13.562 1 98.19 80 GLU A CA 1
ATOM 662 C C . GLU A 1 80 ? 13.031 -6.477 -12.773 1 98.19 80 GLU A C 1
ATOM 664 O O . GLU A 1 80 ? 13.141 -7.68 -13.016 1 98.19 80 GLU A O 1
ATOM 669 N N . VAL A 1 81 ? 12.234 -6.016 -11.805 1 98 81 VAL A N 1
ATOM 670 C CA . VAL A 1 81 ? 11.352 -6.898 -11.047 1 98 81 VAL A CA 1
ATOM 671 C C . VAL A 1 81 ? 10.406 -7.629 -11.992 1 98 81 VAL A C 1
ATOM 673 O O . VAL A 1 81 ? 10.219 -8.844 -11.875 1 98 81 VAL A O 1
ATOM 676 N N . LEU A 1 82 ? 9.867 -6.926 -12.938 1 97.62 82 LEU A N 1
ATOM 677 C CA . LEU A 1 82 ? 8.922 -7.508 -13.891 1 97.62 82 LEU A CA 1
ATOM 678 C C . LEU A 1 82 ? 9.617 -8.539 -14.773 1 97.62 82 LEU A C 1
ATOM 680 O O . LEU A 1 82 ? 9.008 -9.555 -15.141 1 97.62 82 LEU A O 1
ATOM 684 N N . LYS A 1 83 ? 10.852 -8.312 -15.094 1 98 83 LYS A N 1
ATOM 685 C CA . LYS A 1 83 ? 11.617 -9.305 -15.844 1 98 83 LYS A CA 1
ATOM 686 C C . LYS A 1 83 ? 11.766 -10.594 -15.047 1 98 83 LYS A C 1
ATOM 688 O O . LYS A 1 83 ? 11.625 -11.695 -15.594 1 98 83 LYS A O 1
ATOM 693 N N . VAL A 1 84 ? 12.047 -10.477 -13.805 1 97.69 84 VAL A N 1
ATOM 694 C CA . VAL A 1 84 ? 12.18 -11.648 -12.945 1 97.69 84 VAL A CA 1
ATOM 695 C C . VAL A 1 84 ? 10.844 -12.398 -12.883 1 97.69 84 VAL A C 1
ATOM 697 O O . VAL A 1 84 ? 10.812 -13.625 -12.977 1 97.69 84 VAL A O 1
ATOM 700 N N . LEU A 1 85 ? 9.797 -11.656 -12.703 1 96.12 85 LEU A N 1
ATOM 701 C CA . LEU A 1 85 ? 8.469 -12.242 -12.641 1 96.12 85 LEU A CA 1
ATOM 702 C C . LEU A 1 85 ? 8.188 -13.094 -13.875 1 96.12 85 LEU A C 1
ATOM 704 O O . LEU A 1 85 ? 7.559 -14.148 -13.781 1 96.12 85 LEU A O 1
ATOM 708 N N . ASP A 1 86 ? 8.688 -12.695 -15.023 1 96 86 ASP A N 1
ATOM 709 C CA . ASP A 1 86 ? 8.414 -13.352 -16.297 1 96 86 ASP A CA 1
ATOM 710 C C . ASP A 1 86 ? 9.32 -14.562 -16.484 1 96 86 ASP A C 1
ATOM 712 O O . ASP A 1 86 ? 8.953 -15.508 -17.188 1 96 86 ASP A O 1
ATOM 716 N N . GLN A 1 87 ? 10.438 -14.656 -15.812 1 96.88 87 GLN A N 1
ATOM 717 C CA . GLN A 1 87 ? 11.469 -15.594 -16.234 1 96.88 87 GLN A CA 1
ATOM 718 C C . GLN A 1 87 ? 11.797 -16.594 -15.141 1 96.88 87 GLN A C 1
ATOM 720 O O . GLN A 1 87 ? 12.305 -17.688 -15.414 1 96.88 87 GLN A O 1
ATOM 725 N N . ALA A 1 88 ? 11.547 -16.281 -14.016 1 96.5 88 ALA A N 1
ATOM 726 C CA . ALA A 1 88 ? 12.023 -17.094 -12.898 1 96.5 88 ALA A CA 1
ATOM 727 C C . ALA A 1 88 ? 11.023 -18.188 -12.547 1 96.5 88 ALA A C 1
ATOM 729 O O . ALA A 1 88 ? 9.844 -18.109 -12.914 1 96.5 88 ALA A O 1
ATOM 730 N N . ASP A 1 89 ? 11.555 -19.25 -11.945 1 96.88 89 ASP A N 1
ATOM 731 C CA . ASP A 1 89 ? 10.688 -20.156 -11.18 1 96.88 89 ASP A CA 1
ATOM 732 C C . ASP A 1 89 ? 10.211 -19.484 -9.891 1 96.88 89 ASP A C 1
ATOM 734 O O . ASP A 1 89 ? 10.938 -19.453 -8.898 1 96.88 89 ASP A O 1
ATOM 738 N N . LEU A 1 90 ? 9.016 -19.062 -9.898 1 96.5 90 LEU A N 1
ATOM 739 C CA . LEU A 1 90 ? 8.492 -18.172 -8.859 1 96.5 90 LEU A CA 1
ATOM 740 C C . LEU A 1 90 ? 8.375 -18.922 -7.531 1 96.5 90 LEU A C 1
ATOM 742 O O . LEU A 1 90 ? 8.438 -18.297 -6.469 1 96.5 90 LEU A O 1
ATOM 746 N N . LEU A 1 91 ? 8.227 -20.219 -7.562 1 96.31 91 LEU A N 1
ATOM 747 C CA . LEU A 1 91 ? 8.023 -20.969 -6.328 1 96.31 91 LEU A CA 1
ATOM 748 C C . LEU A 1 91 ? 9.344 -21.516 -5.797 1 96.31 91 LEU A C 1
ATOM 750 O O . LEU A 1 91 ? 9.383 -22.109 -4.719 1 96.31 91 LEU A O 1
ATOM 754 N N . ALA A 1 92 ? 10.43 -21.297 -6.531 1 96.81 92 ALA A N 1
ATOM 755 C CA . ALA A 1 92 ? 11.742 -21.734 -6.062 1 96.81 92 ALA A CA 1
ATOM 756 C C . ALA A 1 92 ? 12.219 -20.875 -4.898 1 96.81 92 ALA A C 1
ATOM 758 O O . ALA A 1 92 ? 11.914 -19.672 -4.836 1 96.81 92 ALA A O 1
ATOM 759 N N . PRO A 1 93 ? 13 -21.531 -3.918 1 97.19 93 PRO A N 1
ATOM 760 C CA . PRO A 1 93 ? 13.648 -20.672 -2.912 1 97.19 93 PRO A CA 1
ATOM 761 C C . PRO A 1 93 ? 14.617 -19.672 -3.525 1 97.19 93 PRO A C 1
ATOM 763 O O . PRO A 1 93 ? 15.195 -19.938 -4.582 1 97.19 93 PRO A O 1
ATOM 766 N N . VAL A 1 94 ? 14.773 -18.531 -2.861 1 96.94 94 VAL A N 1
ATOM 767 C CA . VAL A 1 94 ? 15.68 -17.516 -3.365 1 96.94 94 VAL A CA 1
ATOM 768 C C . VAL A 1 94 ? 17.109 -18.047 -3.371 1 96.94 94 VAL A C 1
ATOM 770 O O . VAL A 1 94 ? 17.938 -17.609 -4.184 1 96.94 94 VAL A O 1
ATOM 773 N N . ALA A 1 95 ? 17.516 -18.875 -2.355 1 91.56 95 ALA A N 1
ATOM 774 C CA . ALA A 1 95 ? 18.797 -19.578 -2.254 1 91.56 95 ALA A CA 1
ATOM 775 C C . ALA A 1 95 ? 18.641 -20.922 -1.539 1 91.56 95 ALA A C 1
ATOM 777 O O . ALA A 1 95 ? 17.656 -21.141 -0.828 1 91.56 95 ALA A O 1
ATOM 778 N N . PRO A 1 96 ? 19.641 -21.766 -1.763 1 87.5 96 PRO A N 1
ATOM 779 C CA . PRO A 1 96 ? 19.562 -23.031 -1.035 1 87.5 96 PRO A CA 1
ATOM 780 C C . PRO A 1 96 ? 19.484 -22.844 0.478 1 87.5 96 PRO A C 1
ATOM 782 O O . PRO A 1 96 ? 20.234 -22.047 1.045 1 87.5 96 PRO A O 1
ATOM 785 N N . GLY A 1 97 ? 18.5 -23.516 1.102 1 89.12 97 GLY A N 1
ATOM 786 C CA . GLY A 1 97 ? 18.375 -23.469 2.549 1 89.12 97 GLY A CA 1
ATOM 787 C C . GLY A 1 97 ? 17.469 -22.344 3.027 1 89.12 97 GLY A C 1
ATOM 788 O O . GLY A 1 97 ? 17.125 -22.281 4.211 1 89.12 97 GLY A O 1
ATOM 789 N N . LYS A 1 98 ? 17.203 -21.453 2.086 1 91.19 98 LYS A N 1
ATOM 790 C CA . LYS A 1 98 ? 16.281 -20.391 2.449 1 91.19 98 LYS A CA 1
ATOM 791 C C . LYS A 1 98 ? 14.828 -20.828 2.283 1 91.19 98 LYS A C 1
ATOM 793 O O . LYS A 1 98 ? 14.516 -21.641 1.408 1 91.19 98 LYS A O 1
ATOM 798 N N . SER A 1 99 ? 13.984 -20.281 3.15 1 94.44 99 SER A N 1
ATOM 799 C CA . SER A 1 99 ? 12.562 -20.578 3.082 1 94.44 99 SER A CA 1
ATOM 800 C C . SER A 1 99 ? 11.828 -19.594 2.184 1 94.44 99 SER A C 1
ATOM 802 O O . SER A 1 99 ? 10.703 -19.844 1.753 1 94.44 99 SER A O 1
ATOM 804 N N . GLN A 1 100 ? 12.422 -18.469 1.915 1 96.88 100 GLN A N 1
ATOM 805 C CA . GLN A 1 100 ? 11.773 -17.453 1.093 1 96.88 100 GLN A CA 1
ATOM 806 C C . GLN A 1 100 ? 11.812 -17.828 -0.384 1 96.88 100 GLN A C 1
ATOM 808 O O . GLN A 1 100 ? 12.875 -18.125 -0.933 1 96.88 100 GLN A O 1
ATOM 813 N N . THR A 1 101 ? 10.641 -17.812 -1.014 1 98 101 THR A N 1
ATOM 814 C CA . THR A 1 101 ? 10.562 -18.047 -2.451 1 98 101 THR A CA 1
ATOM 815 C C . THR A 1 101 ? 10.734 -16.75 -3.227 1 98 101 THR A C 1
ATOM 817 O O . THR A 1 101 ? 10.602 -15.664 -2.664 1 98 101 THR A O 1
ATOM 820 N N . VAL A 1 102 ? 10.984 -16.844 -4.488 1 98.25 102 VAL A N 1
ATOM 821 C CA . VAL A 1 102 ? 11.078 -15.703 -5.379 1 98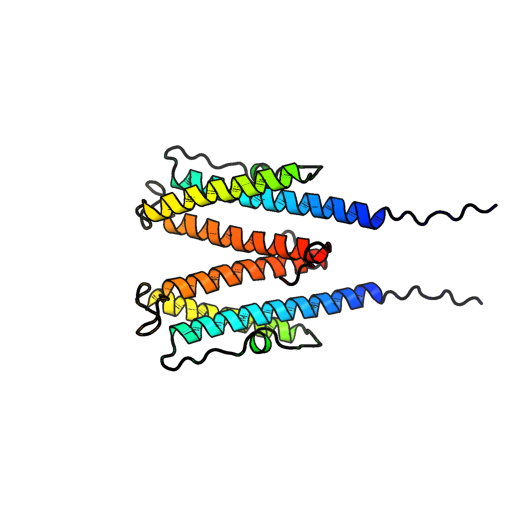.25 102 VAL A CA 1
ATOM 822 C C . VAL A 1 102 ? 9.758 -14.93 -5.371 1 98.25 102 VAL A C 1
ATOM 824 O O . VAL A 1 102 ? 9.742 -13.711 -5.211 1 98.25 102 VAL A O 1
ATOM 827 N N . LEU A 1 103 ? 8.695 -15.594 -5.434 1 97.12 103 LEU A N 1
ATOM 828 C CA . LEU A 1 103 ? 7.371 -14.977 -5.457 1 97.12 103 LEU A CA 1
ATOM 829 C C . LEU A 1 103 ? 7.125 -14.18 -4.184 1 97.12 103 LEU A C 1
ATOM 831 O O . LEU A 1 103 ? 6.617 -13.055 -4.242 1 97.12 103 LEU A O 1
ATOM 835 N N . ARG A 1 104 ? 7.465 -14.719 -3.088 1 97.62 104 ARG A N 1
ATOM 836 C CA . ARG A 1 104 ? 7.258 -14.039 -1.813 1 97.62 104 ARG A CA 1
ATOM 837 C C . ARG A 1 104 ? 7.969 -12.688 -1.79 1 97.62 104 ARG A C 1
ATOM 839 O O . ARG A 1 104 ? 7.398 -11.688 -1.35 1 97.62 104 ARG A O 1
ATOM 846 N N . GLU A 1 105 ? 9.18 -12.75 -2.258 1 98.62 105 GLU A N 1
ATOM 847 C CA . GLU A 1 105 ? 9.969 -11.523 -2.205 1 98.62 105 GLU A CA 1
ATOM 848 C C . GLU A 1 105 ? 9.422 -10.469 -3.166 1 98.62 105 GLU A C 1
ATOM 850 O O . GLU A 1 105 ? 9.445 -9.273 -2.865 1 98.62 105 GLU A O 1
ATOM 855 N N . LEU A 1 106 ? 8.938 -10.898 -4.289 1 98.06 106 LEU A N 1
ATOM 856 C CA . LEU A 1 106 ? 8.359 -9.953 -5.242 1 98.06 106 LEU A CA 1
ATOM 857 C C . LEU A 1 106 ? 7.039 -9.391 -4.723 1 98.06 106 LEU A C 1
ATOM 859 O O . LEU A 1 106 ? 6.758 -8.203 -4.887 1 98.06 106 LEU A O 1
ATOM 863 N N . LEU A 1 107 ? 6.266 -10.219 -4.062 1 97.75 107 LEU A N 1
ATOM 864 C CA . LEU A 1 107 ? 5.027 -9.75 -3.455 1 97.75 107 LEU A CA 1
ATOM 865 C C . LEU A 1 107 ? 5.316 -8.797 -2.297 1 97.75 107 LEU A C 1
ATOM 867 O O . LEU A 1 107 ? 4.578 -7.84 -2.072 1 97.75 107 LEU A O 1
ATOM 871 N N . LEU A 1 108 ? 6.391 -9.07 -1.566 1 98.62 108 LEU A N 1
ATOM 872 C CA . LEU A 1 108 ? 6.816 -8.156 -0.509 1 98.62 108 LEU A CA 1
ATOM 873 C C . LEU A 1 108 ? 7.172 -6.793 -1.08 1 98.62 108 LEU A C 1
ATOM 875 O O . LEU A 1 108 ? 6.805 -5.762 -0.512 1 98.62 108 LEU A O 1
ATOM 879 N N . ALA A 1 109 ? 7.879 -6.801 -2.199 1 98.44 109 ALA A N 1
ATOM 880 C CA . ALA A 1 109 ? 8.227 -5.539 -2.85 1 98.44 109 ALA A CA 1
ATOM 881 C C . ALA A 1 109 ? 6.98 -4.762 -3.252 1 98.44 109 ALA A C 1
ATOM 883 O O . ALA A 1 109 ? 6.895 -3.553 -3.029 1 98.44 109 ALA A O 1
ATOM 884 N N . ALA A 1 110 ? 6.043 -5.461 -3.83 1 98.31 110 ALA A N 1
ATOM 885 C CA . ALA A 1 110 ? 4.805 -4.824 -4.27 1 98.31 110 ALA A CA 1
ATOM 886 C C . ALA A 1 110 ? 4.02 -4.277 -3.082 1 98.31 110 ALA A C 1
ATOM 888 O O . ALA A 1 110 ? 3.537 -3.143 -3.119 1 98.31 110 ALA A O 1
ATOM 889 N N . ASP A 1 111 ? 3.9 -5.047 -2.031 1 98.69 111 ASP A N 1
ATOM 890 C CA . ASP A 1 111 ? 3.186 -4.652 -0.822 1 98.69 111 ASP A CA 1
ATOM 891 C C . ASP A 1 111 ? 3.84 -3.436 -0.17 1 98.69 111 ASP A C 1
ATOM 893 O O . ASP A 1 111 ? 3.16 -2.467 0.171 1 98.69 111 ASP A O 1
ATOM 897 N N . HIS A 1 112 ? 5.125 -3.529 0.027 1 98.88 112 HIS A N 1
ATOM 898 C CA . HIS A 1 112 ? 5.91 -2.445 0.605 1 98.88 112 HIS A CA 1
ATOM 899 C C . HIS A 1 112 ? 5.773 -1.167 -0.216 1 98.88 112 HIS A C 1
ATOM 901 O O . HIS A 1 112 ? 5.609 -0.08 0.343 1 98.88 112 HIS A O 1
ATOM 907 N N . ALA A 1 113 ? 5.824 -1.281 -1.509 1 98.62 113 ALA A N 1
ATOM 908 C CA . ALA A 1 113 ? 5.691 -0.135 -2.404 1 98.62 113 ALA A CA 1
ATOM 909 C C . ALA A 1 113 ? 4.309 0.5 -2.285 1 98.62 113 ALA A C 1
ATOM 911 O O . ALA A 1 113 ? 4.184 1.726 -2.244 1 98.62 113 ALA A O 1
ATOM 912 N N . ALA A 1 114 ? 3.273 -0.323 -2.281 1 98.75 114 ALA A N 1
ATOM 913 C CA . ALA A 1 114 ? 1.918 0.199 -2.139 1 98.75 114 ALA A CA 1
ATOM 914 C C . ALA A 1 114 ? 1.766 0.98 -0.835 1 98.75 114 ALA A C 1
ATOM 916 O O . ALA A 1 114 ? 1.245 2.098 -0.832 1 98.75 114 ALA A O 1
ATOM 917 N N . TYR A 1 115 ? 2.297 0.446 0.242 1 98.88 115 TYR A N 1
ATOM 918 C CA . TYR A 1 115 ? 2.223 1.056 1.565 1 98.88 115 TYR A CA 1
ATOM 919 C C . TYR A 1 115 ? 2.893 2.424 1.574 1 98.88 115 TYR A C 1
ATOM 921 O O . TYR A 1 115 ? 2.283 3.418 1.976 1 98.88 115 TYR A O 1
ATOM 929 N N . HIS A 1 116 ? 4.066 2.475 1.109 1 98.81 116 HIS A N 1
ATOM 930 C CA . HIS A 1 116 ? 4.812 3.727 1.164 1 98.81 116 HIS A CA 1
ATOM 931 C C . HIS A 1 116 ? 4.344 4.691 0.08 1 98.81 116 HIS A C 1
ATOM 933 O O . HIS A 1 116 ? 4.406 5.91 0.26 1 98.81 116 HIS A O 1
ATOM 939 N N . THR A 1 117 ? 3.863 4.195 -1.078 1 98.44 117 THR A N 1
ATOM 940 C CA . THR A 1 117 ? 3.225 5.07 -2.057 1 98.44 117 THR A CA 1
ATOM 941 C C . THR A 1 117 ? 1.991 5.738 -1.458 1 98.44 117 THR A C 1
ATOM 943 O O . THR A 1 117 ? 1.741 6.922 -1.703 1 98.44 117 THR A O 1
ATOM 946 N N . GLY A 1 118 ? 1.203 4.953 -0.652 1 98.5 118 GLY A N 1
ATOM 947 C CA . GLY A 1 118 ? 0.085 5.551 0.06 1 98.5 118 GLY A CA 1
ATOM 948 C C . GLY A 1 118 ? 0.501 6.676 0.986 1 98.5 118 GLY A C 1
ATOM 949 O O . GLY A 1 118 ? -0.164 7.711 1.051 1 98.5 118 GLY A O 1
ATOM 950 N N . GLN A 1 119 ? 1.569 6.5 1.686 1 98.06 119 GLN A N 1
ATOM 951 C CA . GLN A 1 119 ? 2.082 7.547 2.562 1 98.06 119 GLN A CA 1
ATOM 952 C C . GLN A 1 119 ? 2.457 8.797 1.768 1 98.06 119 GLN A C 1
ATOM 954 O O . GLN A 1 119 ? 2.076 9.906 2.135 1 98.06 119 GLN A O 1
ATOM 959 N N . LEU A 1 120 ? 3.121 8.57 0.682 1 97.5 120 LEU A N 1
ATOM 960 C CA . LEU A 1 120 ? 3.572 9.68 -0.146 1 97.5 120 LEU A CA 1
ATOM 961 C C . LEU A 1 120 ? 2.389 10.422 -0.756 1 97.5 120 LEU A C 1
ATOM 963 O O . LEU A 1 120 ? 2.389 11.656 -0.825 1 97.5 120 LEU A O 1
ATOM 967 N N . ALA A 1 121 ? 1.429 9.703 -1.191 1 96.94 121 ALA A N 1
ATOM 968 C CA . ALA A 1 121 ? 0.237 10.312 -1.778 1 96.94 121 ALA A CA 1
ATOM 969 C C . ALA A 1 121 ? -0.482 11.195 -0.765 1 96.94 121 ALA A C 1
ATOM 971 O O . ALA A 1 121 ? -0.89 12.312 -1.088 1 96.94 121 ALA A O 1
ATOM 972 N N . LEU A 1 122 ? -0.61 10.727 0.43 1 95.44 122 LEU A N 1
ATOM 973 C CA . LEU A 1 122 ? -1.274 11.516 1.462 1 95.44 122 LEU A CA 1
ATOM 974 C C . LEU A 1 122 ? -0.453 12.75 1.817 1 95.44 122 LEU A C 1
ATOM 976 O O . LEU A 1 122 ? -1.004 13.836 1.992 1 95.44 122 LEU A O 1
ATOM 980 N N . LEU A 1 123 ? 0.836 12.531 1.953 1 93.62 123 LEU A N 1
ATOM 981 C CA . LEU A 1 123 ? 1.717 13.648 2.258 1 93.62 123 LEU A CA 1
ATOM 982 C C . LEU A 1 123 ? 1.592 14.742 1.201 1 93.62 123 LEU A C 1
ATOM 984 O O . LEU A 1 123 ? 1.52 15.93 1.533 1 93.62 123 LEU A O 1
ATOM 988 N N . ARG A 1 124 ? 1.552 14.359 -0.038 1 93.38 124 ARG A N 1
ATOM 989 C CA . ARG A 1 124 ? 1.398 15.305 -1.138 1 93.38 124 ARG A CA 1
ATOM 990 C C . ARG A 1 124 ? 0.077 16.062 -1.031 1 93.38 124 ARG A C 1
ATOM 992 O O . ARG A 1 124 ? 0.031 17.266 -1.231 1 93.38 124 ARG A O 1
ATOM 999 N N . ARG A 1 125 ? -0.946 15.398 -0.735 1 91 125 ARG A N 1
ATOM 1000 C CA . ARG A 1 125 ? -2.268 16 -0.606 1 91 125 ARG A CA 1
ATOM 1001 C C . ARG A 1 125 ? -2.297 17.016 0.535 1 91 125 ARG A C 1
ATOM 1003 O O . ARG A 1 125 ? -2.865 18.094 0.395 1 91 125 ARG A O 1
ATOM 1010 N N . LEU A 1 126 ? -1.675 16.719 1.621 1 86 126 LEU A N 1
ATOM 1011 C CA . LEU A 1 126 ? -1.681 17.578 2.805 1 86 126 LEU A CA 1
ATOM 1012 C C . LEU A 1 126 ? -0.868 18.844 2.564 1 86 126 LEU A C 1
ATOM 1014 O O . LEU A 1 126 ? -1.155 19.891 3.148 1 86 126 LEU A O 1
ATOM 1018 N N . LEU A 1 127 ? 0.084 18.797 1.758 1 85.5 127 LEU A N 1
ATOM 1019 C CA . LEU A 1 127 ? 0.961 19.938 1.496 1 85.5 127 LEU A CA 1
ATOM 1020 C C . LEU A 1 127 ? 0.448 20.766 0.32 1 85.5 127 LEU A C 1
ATOM 1022 O O . LEU A 1 127 ? 1.041 21.781 -0.034 1 85.5 127 LEU A O 1
ATOM 1026 N N . GLY A 1 128 ? -0.766 20.609 -0.185 1 75.5 128 GLY A N 1
ATOM 1027 C CA . GLY A 1 128 ? -1.401 21.391 -1.224 1 75.5 128 GLY A CA 1
ATOM 1028 C C . GLY A 1 128 ? -0.982 21 -2.625 1 75.5 128 GLY A C 1
ATOM 1029 O O . GLY A 1 128 ? -1.152 21.766 -3.574 1 75.5 128 GLY A O 1
ATOM 1030 N N . GLY A 1 129 ? -0.227 20.094 -2.877 1 59.69 129 GLY A N 1
ATOM 1031 C CA . GLY A 1 129 ? 0.2 19.672 -4.203 1 59.69 129 GLY A CA 1
ATOM 1032 C C . GLY A 1 129 ? -0.854 18.875 -4.949 1 59.69 129 GLY A C 1
ATOM 1033 O O . GLY A 1 129 ? -0.706 18.609 -6.145 1 59.69 129 GLY A O 1
ATOM 1034 N N . GLY A 1 130 ? -1.823 18.25 -4.434 1 53.78 130 GLY A N 1
ATOM 1035 C CA . GLY A 1 130 ? -2.695 17.312 -5.121 1 53.78 130 GLY A CA 1
ATOM 1036 C C . GLY A 1 130 ? -3.959 17.969 -5.656 1 53.78 130 GLY A C 1
ATOM 1037 O O . GLY A 1 130 ? -4.941 17.281 -5.945 1 53.78 130 GLY A O 1
ATOM 1038 N N . ASP A 1 131 ? -4.062 19.188 -5.742 1 42.81 131 ASP A N 1
ATOM 1039 C CA . ASP A 1 131 ? -5.344 19.703 -6.219 1 42.81 131 ASP A CA 1
ATOM 1040 C C . ASP A 1 131 ? -5.738 19.062 -7.543 1 42.81 131 ASP A C 1
ATOM 1042 O O . ASP A 1 131 ? -6.742 19.438 -8.148 1 42.81 131 ASP A O 1
ATOM 1046 N N . SER A 1 132 ? -4.875 18.656 -8.422 1 37.88 132 SER A N 1
ATOM 1047 C CA . SER A 1 132 ? -5.523 18.422 -9.711 1 37.88 132 SER A CA 1
ATOM 1048 C C . SER A 1 132 ? -6.48 17.234 -9.648 1 37.88 132 SER A C 1
ATOM 1050 O O . SER A 1 132 ? -6.07 16.125 -9.32 1 37.88 132 SER A O 1
ATOM 1052 N N . ALA A 1 133 ? -7.812 17.344 -9.367 1 35.88 133 ALA A N 1
ATOM 1053 C CA . ALA A 1 133 ? -8.961 16.469 -9.602 1 35.88 133 ALA A CA 1
ATOM 1054 C C . ALA A 1 133 ? -8.734 15.578 -10.82 1 35.88 133 ALA A C 1
ATOM 1056 O O . ALA A 1 133 ? -9.641 14.852 -11.242 1 35.88 133 ALA A O 1
ATOM 1057 N N . SER A 1 134 ? -7.773 15.648 -11.734 1 26.27 134 SER A N 1
ATOM 1058 C CA . SER A 1 134 ? -7.906 14.82 -12.93 1 26.27 134 SER A CA 1
ATOM 1059 C C . SER A 1 134 ? -7.633 13.359 -12.625 1 26.27 134 SER A C 1
ATOM 1061 O O . SER A 1 134 ? -6.789 13.039 -11.781 1 26.27 134 SER A O 1
ATOM 1063 N N . MET B 1 1 ? -10.812 45.531 34.125 1 34.53 1 MET B N 1
ATOM 1064 C CA . MET B 1 1 ? -10.852 44.094 34.188 1 34.53 1 MET B CA 1
ATOM 1065 C C . MET B 1 1 ? -10.984 43.5 32.781 1 34.53 1 MET B C 1
ATOM 1067 O O . MET B 1 1 ? -12.07 43.531 32.188 1 34.53 1 MET B O 1
ATOM 1071 N N . MET B 1 2 ? -10.023 43.75 31.891 1 42.44 2 MET B N 1
ATOM 1072 C CA . MET B 1 2 ? -9.875 43.312 30.5 1 42.44 2 MET B CA 1
ATOM 1073 C C . MET B 1 2 ? -9.812 41.781 30.422 1 42.44 2 MET B C 1
ATOM 1075 O O . MET B 1 2 ? -8.984 41.156 31.094 1 42.44 2 MET B O 1
ATOM 1079 N N . THR B 1 3 ? -10.953 41.156 30.328 1 43.97 3 THR B N 1
ATOM 1080 C CA . THR B 1 3 ? -11.078 39.688 30.125 1 43.97 3 THR B CA 1
ATOM 1081 C C . THR B 1 3 ? -10.156 39.25 28.984 1 43.97 3 THR B C 1
ATOM 1083 O O . THR B 1 3 ? -10.133 39.844 27.922 1 43.97 3 THR B O 1
ATOM 1086 N N . CYS B 1 4 ? -8.969 38.781 29.297 1 44.41 4 CYS B N 1
ATOM 1087 C CA . CYS B 1 4 ? -8.07 38.094 28.375 1 44.41 4 CYS B CA 1
ATOM 1088 C C . CYS B 1 4 ? -8.836 37.094 27.5 1 44.41 4 CYS B C 1
ATOM 1090 O O . CYS B 1 4 ? -9.531 36.219 28.031 1 44.41 4 CYS B O 1
ATOM 1092 N N . ALA B 1 5 ? -9.242 37.5 26.344 1 45.38 5 ALA B N 1
ATOM 1093 C CA . ALA B 1 5 ? -9.789 36.594 25.359 1 45.38 5 ALA B CA 1
ATOM 1094 C C . ALA B 1 5 ? -8.992 35.281 25.328 1 45.38 5 ALA B C 1
ATOM 1096 O O . ALA B 1 5 ? -7.766 35.281 25.188 1 45.38 5 ALA B O 1
ATOM 1097 N N . ARG B 1 6 ? -9.391 34.281 26.156 1 39.75 6 ARG B N 1
ATOM 1098 C CA . ARG B 1 6 ? -8.883 32.938 25.984 1 39.75 6 ARG B CA 1
ATOM 1099 C C . ARG B 1 6 ? -8.656 32.625 24.516 1 39.75 6 ARG B C 1
ATOM 1101 O O . ARG B 1 6 ? -9.594 32.656 23.719 1 39.75 6 ARG B O 1
ATOM 1108 N N . LEU B 1 7 ? -7.605 32.969 23.969 1 42.34 7 LEU B N 1
ATOM 1109 C CA . LEU B 1 7 ? -7.188 32.375 22.719 1 42.34 7 LEU B CA 1
ATOM 1110 C C . LEU B 1 7 ? -7.723 30.953 22.578 1 42.34 7 LEU B C 1
ATOM 1112 O O . LEU B 1 7 ? -7.492 30.109 23.438 1 42.34 7 LEU B O 1
ATOM 1116 N N . SER B 1 8 ? -8.922 30.734 22.078 1 41.84 8 SER B N 1
ATOM 1117 C CA . SER B 1 8 ? -9.727 29.516 21.953 1 41.84 8 SER B CA 1
ATOM 1118 C C . SER B 1 8 ? -8.883 28.344 21.484 1 41.84 8 SER B C 1
ATOM 1120 O O . SER B 1 8 ? -8.242 28.406 20.438 1 41.84 8 SER B O 1
ATOM 1122 N N . HIS B 1 9 ? -8.242 27.438 22.188 1 49.91 9 HIS B N 1
ATOM 1123 C CA . HIS B 1 9 ? -7.758 26.062 22.172 1 49.91 9 HIS B CA 1
ATOM 1124 C C . HIS B 1 9 ? -8.586 25.203 21.219 1 49.91 9 HIS B C 1
ATOM 1126 O O . HIS B 1 9 ? -8.438 23.984 21.188 1 49.91 9 HIS B O 1
ATOM 1132 N N . ARG B 1 10 ? -9.555 25.672 20.547 1 55.97 10 ARG B N 1
ATOM 1133 C CA . ARG B 1 10 ? -10.531 24.953 19.734 1 55.97 10 ARG B CA 1
ATOM 1134 C C . ARG B 1 10 ? -9.914 24.5 18.406 1 55.97 10 ARG B C 1
ATOM 1136 O O . ARG B 1 10 ? -10.281 23.453 17.875 1 55.97 10 ARG B O 1
ATOM 1143 N N . ALA B 1 11 ? -8.891 25.141 17.875 1 59.59 11 ALA B N 1
ATOM 1144 C CA . ALA B 1 11 ? -8.336 24.875 16.547 1 59.59 11 ALA B CA 1
ATOM 1145 C C . ALA B 1 11 ? -7.691 23.5 16.484 1 59.59 11 ALA B C 1
ATOM 1147 O O . ALA B 1 11 ? -7.93 22.734 15.547 1 59.59 11 ALA B O 1
ATOM 1148 N N . PRO B 1 12 ? -7.102 23.156 17.578 1 72.75 12 PRO B N 1
ATOM 1149 C CA . PRO B 1 12 ? -6.457 21.828 17.531 1 72.75 12 PRO B CA 1
ATOM 1150 C C . PRO B 1 12 ? -7.461 20.688 17.625 1 72.75 12 PRO B C 1
ATOM 1152 O O . PRO B 1 12 ? -7.273 19.641 16.984 1 72.75 12 PRO B O 1
ATOM 1155 N N . GLN B 1 13 ? -8.578 20.906 18.297 1 78.69 13 GLN B N 1
ATOM 1156 C CA . GLN B 1 13 ? -9.562 19.844 18.438 1 78.69 13 GLN B CA 1
ATOM 1157 C C . GLN B 1 13 ? -10.336 19.609 17.141 1 78.69 13 GLN B C 1
ATOM 1159 O O . GLN B 1 13 ? -10.617 18.469 16.781 1 78.69 13 GLN B O 1
ATOM 1164 N N . ARG B 1 14 ? -10.672 20.781 16.453 1 82.88 14 ARG B N 1
ATOM 1165 C CA . ARG B 1 14 ? -11.383 20.656 15.188 1 82.88 14 ARG B CA 1
ATOM 1166 C C . ARG B 1 14 ? -10.547 19.891 14.164 1 82.88 14 ARG B C 1
ATOM 1168 O O . ARG B 1 14 ? -11.062 19.047 13.43 1 82.88 14 ARG B O 1
ATOM 1175 N N . ALA B 1 15 ? -9.352 20.266 14.086 1 82.25 15 ALA B N 1
ATOM 1176 C CA . ALA B 1 15 ? -8.445 19.594 13.164 1 82.25 15 ALA B CA 1
ATOM 1177 C C . ALA B 1 15 ? -8.352 18.094 13.492 1 82.25 15 ALA B C 1
ATOM 1179 O O . ALA B 1 15 ? -8.312 17.266 12.586 1 82.25 15 ALA B O 1
ATOM 1180 N N . ARG B 1 16 ? -8.266 17.781 14.742 1 86.31 16 ARG B N 1
ATOM 1181 C CA . ARG B 1 16 ? -8.211 16.391 15.164 1 86.31 16 ARG B CA 1
ATOM 1182 C C . ARG B 1 16 ? -9.5 15.656 14.82 1 86.31 16 ARG B C 1
ATOM 1184 O O . ARG B 1 16 ? -9.477 14.492 14.43 1 86.31 16 ARG B O 1
ATOM 1191 N N . ARG B 1 17 ? -10.625 16.281 15 1 87.56 17 ARG B N 1
ATOM 1192 C CA . ARG B 1 17 ? -11.906 15.672 14.672 1 87.56 17 ARG B CA 1
ATOM 1193 C C . ARG B 1 17 ? -12.023 15.43 13.172 1 87.56 17 ARG B C 1
ATOM 1195 O O . ARG B 1 17 ? -12.516 14.383 12.742 1 87.56 17 ARG B O 1
ATOM 1202 N N . ARG B 1 18 ? -11.609 16.391 12.359 1 87.62 18 ARG B N 1
ATOM 1203 C CA . ARG B 1 18 ? -11.641 16.234 10.906 1 87.62 18 ARG B CA 1
ATOM 1204 C C . ARG B 1 18 ? -10.734 15.086 10.461 1 87.62 18 ARG B C 1
ATOM 1206 O O . ARG B 1 18 ? -11.102 14.32 9.562 1 87.62 18 ARG B O 1
ATOM 1213 N N . ALA B 1 19 ? -9.617 15.031 11.102 1 88.75 19 ALA B N 1
ATOM 1214 C CA . ALA B 1 19 ? -8.68 13.961 10.773 1 88.75 19 ALA B CA 1
ATOM 1215 C C . ALA B 1 19 ? -9.25 12.594 11.156 1 88.75 19 ALA B C 1
ATOM 1217 O O . ALA B 1 19 ? -9.062 11.617 10.43 1 88.75 19 ALA B O 1
ATOM 1218 N N . ALA B 1 20 ? -9.875 12.555 12.297 1 91.31 20 ALA B N 1
ATOM 1219 C CA . ALA B 1 20 ? -10.492 11.305 12.734 1 91.31 20 ALA B CA 1
ATOM 1220 C C . ALA B 1 20 ? -11.57 10.852 11.75 1 91.31 20 ALA B C 1
ATOM 1222 O O . ALA B 1 20 ? -11.664 9.664 11.422 1 91.31 20 ALA B O 1
ATOM 1223 N N . VAL B 1 21 ? -12.352 11.789 11.266 1 93.19 21 VAL B N 1
ATOM 1224 C CA . VAL B 1 21 ? -13.414 11.484 10.312 1 93.19 21 VAL B CA 1
ATOM 1225 C C . VAL B 1 21 ? -12.797 11.031 8.992 1 93.19 21 VAL B C 1
ATOM 1227 O O . VAL B 1 21 ? -13.25 10.039 8.398 1 93.19 21 VAL B O 1
ATOM 1230 N N . LEU B 1 22 ? -11.766 11.695 8.539 1 92.5 22 LEU B N 1
ATOM 1231 C CA . LEU B 1 22 ? -11.062 11.305 7.32 1 92.5 22 LEU B CA 1
ATOM 1232 C C . LEU B 1 22 ? -10.508 9.891 7.445 1 92.5 22 LEU B C 1
ATOM 1234 O O . LEU B 1 22 ? -10.648 9.078 6.523 1 92.5 22 LEU B O 1
ATOM 1238 N N . GLY B 1 23 ? -9.891 9.656 8.539 1 94.75 23 GLY B N 1
ATOM 1239 C CA . GLY B 1 23 ? -9.359 8.32 8.781 1 94.75 23 GLY B CA 1
ATOM 1240 C C . GLY B 1 23 ? -10.422 7.238 8.75 1 94.75 23 GLY B C 1
ATOM 1241 O O . GLY B 1 23 ? -10.219 6.184 8.141 1 94.75 23 GLY B O 1
ATOM 1242 N N . LEU B 1 24 ? -11.508 7.492 9.398 1 96.06 24 LEU B N 1
ATOM 1243 C CA . LEU B 1 24 ? -12.594 6.516 9.414 1 96.06 24 LEU B CA 1
ATOM 1244 C C . LEU B 1 24 ? -13.148 6.297 8.016 1 96.06 24 LEU B C 1
ATOM 1246 O O . LEU B 1 24 ? -13.477 5.168 7.641 1 96.06 24 LEU B O 1
ATOM 1250 N N . ARG B 1 25 ? -13.258 7.379 7.25 1 96.38 25 ARG B N 1
ATOM 1251 C CA . ARG B 1 25 ? -13.742 7.258 5.875 1 96.38 25 ARG B CA 1
ATOM 1252 C C . ARG B 1 25 ? -12.797 6.395 5.043 1 96.38 25 ARG B C 1
ATOM 1254 O O . ARG B 1 25 ? -13.25 5.578 4.234 1 96.38 25 ARG B O 1
ATOM 1261 N N . VAL B 1 26 ? -11.523 6.59 5.203 1 97.12 26 VAL B N 1
ATOM 1262 C CA . VAL B 1 26 ? -10.531 5.777 4.496 1 97.12 26 VAL B CA 1
ATOM 1263 C C . VAL B 1 26 ? -10.656 4.32 4.93 1 97.12 26 VAL B C 1
ATOM 1265 O O . VAL B 1 26 ? -10.609 3.412 4.094 1 97.12 26 VAL B O 1
ATOM 1268 N N . LEU B 1 27 ? -10.805 4.125 6.191 1 97.62 27 LEU B N 1
ATOM 1269 C CA . LEU B 1 27 ? -10.945 2.764 6.699 1 97.62 27 LEU B CA 1
ATOM 1270 C C . LEU B 1 27 ? -12.211 2.109 6.148 1 97.62 27 LEU B C 1
ATOM 1272 O O . LEU B 1 27 ? -12.195 0.93 5.785 1 97.62 27 LEU B O 1
ATOM 1276 N N . TRP B 1 28 ? -13.281 2.85 6.148 1 97.44 28 TRP B N 1
ATOM 1277 C CA . TRP B 1 28 ? -14.5 2.326 5.539 1 97.44 28 TRP B CA 1
ATOM 1278 C C . TRP B 1 28 ? -14.258 1.941 4.082 1 97.44 28 TRP B C 1
ATOM 1280 O O . TRP B 1 28 ? -14.68 0.871 3.641 1 97.44 28 TRP B O 1
ATOM 1290 N N . HIS B 1 29 ? -13.664 2.84 3.293 1 98.31 29 HIS B N 1
ATOM 1291 C CA . HIS B 1 29 ? -13.359 2.58 1.89 1 98.31 29 HIS B CA 1
ATOM 1292 C C . HIS B 1 29 ? -12.555 1.296 1.729 1 98.31 29 HIS B C 1
ATOM 1294 O O . HIS B 1 29 ? -12.852 0.477 0.855 1 98.31 29 HIS B O 1
ATOM 1300 N N . LEU B 1 30 ? -11.547 1.177 2.566 1 98.69 30 LEU B N 1
ATOM 1301 C CA . LEU B 1 30 ? -10.719 -0.021 2.557 1 98.69 30 LEU B CA 1
ATOM 1302 C C . LEU B 1 30 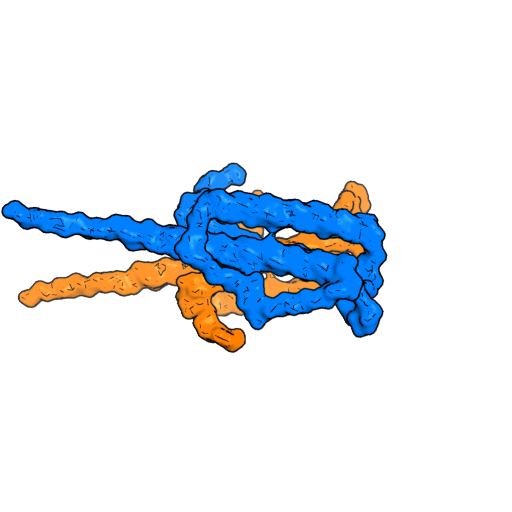? -11.555 -1.267 2.838 1 98.69 30 LEU B C 1
ATOM 1304 O O . LEU B 1 30 ? -11.477 -2.252 2.1 1 98.69 30 LEU B O 1
ATOM 1308 N N . ARG B 1 31 ? -12.328 -1.232 3.893 1 98.5 31 ARG B N 1
ATOM 1309 C CA . ARG B 1 31 ? -13.18 -2.35 4.293 1 98.5 31 ARG B CA 1
ATOM 1310 C C . ARG B 1 31 ? -14.188 -2.695 3.201 1 98.5 31 ARG B C 1
ATOM 1312 O O . ARG B 1 31 ? -14.305 -3.857 2.809 1 98.5 31 ARG B O 1
ATOM 1319 N N . PHE B 1 32 ? -14.852 -1.733 2.672 1 98.56 32 PHE B N 1
ATOM 1320 C CA . PHE B 1 32 ? -15.891 -1.953 1.675 1 98.56 32 PHE B CA 1
ATOM 1321 C C . PHE B 1 32 ? -15.305 -2.527 0.393 1 98.56 32 PHE B C 1
ATOM 1323 O O . PHE B 1 32 ? -15.859 -3.459 -0.19 1 98.56 32 PHE B O 1
ATOM 1330 N N . THR B 1 33 ? -14.195 -1.961 -0.041 1 98.75 33 THR B N 1
ATOM 1331 C CA . THR B 1 33 ? -13.555 -2.443 -1.258 1 98.75 33 THR B CA 1
ATOM 1332 C C . THR B 1 33 ? -13.148 -3.908 -1.109 1 98.75 33 THR B C 1
ATOM 1334 O O . THR B 1 33 ? -13.367 -4.715 -2.016 1 98.75 33 THR B O 1
ATOM 1337 N N . GLN B 1 34 ? -12.531 -4.238 0.02 1 98.75 34 GLN B N 1
ATOM 1338 C CA . GLN B 1 34 ? -12.164 -5.629 0.283 1 98.75 34 GLN B CA 1
ATOM 1339 C C . GLN B 1 34 ? -13.391 -6.539 0.208 1 98.75 34 GLN B C 1
ATOM 1341 O O . GLN B 1 34 ? -13.344 -7.594 -0.428 1 98.75 34 GLN B O 1
ATOM 1346 N N . ARG B 1 35 ? -14.469 -6.188 0.826 1 98.5 35 ARG B N 1
ATOM 1347 C CA . ARG B 1 35 ? -15.711 -6.965 0.789 1 98.5 35 ARG B CA 1
ATOM 1348 C C . ARG B 1 35 ? -16.25 -7.07 -0.635 1 98.5 35 ARG B C 1
ATOM 1350 O O . ARG B 1 35 ? -16.703 -8.133 -1.056 1 98.5 35 ARG B O 1
ATOM 1357 N N . ASP B 1 36 ? -16.234 -6 -1.32 1 98.5 36 ASP B N 1
ATOM 1358 C CA . ASP B 1 36 ? -16.734 -5.992 -2.691 1 98.5 36 ASP B CA 1
ATOM 1359 C C . ASP B 1 36 ? -15.93 -6.945 -3.574 1 98.5 36 ASP B C 1
ATOM 1361 O O . ASP B 1 36 ? -16.5 -7.703 -4.359 1 98.5 36 ASP B O 1
ATOM 1365 N N . LEU B 1 37 ? -14.633 -6.918 -3.479 1 98.31 37 LEU B N 1
ATOM 1366 C CA . LEU B 1 37 ? -13.781 -7.809 -4.258 1 98.31 37 LEU B CA 1
ATOM 1367 C C . LEU B 1 37 ? -14.023 -9.266 -3.883 1 98.31 37 LEU B C 1
ATOM 1369 O O . LEU B 1 37 ? -14.031 -10.141 -4.75 1 98.31 37 LEU B O 1
ATOM 1373 N N . LEU B 1 38 ? -14.203 -9.508 -2.592 1 98.25 38 LEU B N 1
ATOM 1374 C CA . LEU B 1 38 ? -14.539 -10.852 -2.131 1 98.25 38 LEU B CA 1
ATOM 1375 C C . LEU B 1 38 ? -15.859 -11.32 -2.736 1 98.25 38 LEU B C 1
ATOM 1377 O O . LEU B 1 38 ? -15.961 -12.445 -3.223 1 98.25 38 LEU B O 1
ATOM 1381 N N . ASN B 1 39 ? -16.844 -10.438 -2.717 1 97.88 39 ASN B N 1
ATOM 1382 C CA . ASN B 1 39 ? -18.141 -10.758 -3.328 1 97.88 39 ASN B CA 1
ATOM 1383 C C . ASN B 1 39 ? -17.984 -11.031 -4.824 1 97.88 39 ASN B C 1
ATOM 1385 O O . ASN B 1 39 ? -18.594 -11.969 -5.348 1 97.88 39 ASN B O 1
ATOM 1389 N N . PHE B 1 40 ? -17.234 -10.211 -5.461 1 98 40 PHE B N 1
ATOM 1390 C CA . PHE B 1 40 ? -16.984 -10.352 -6.891 1 98 40 PHE B CA 1
ATOM 1391 C C . PHE B 1 40 ? -16.422 -11.727 -7.215 1 98 40 PHE B C 1
ATOM 1393 O O . PHE B 1 40 ? -16.812 -12.352 -8.203 1 98 40 PHE B O 1
ATOM 1400 N N . VAL B 1 41 ? -15.578 -12.203 -6.418 1 97.44 41 VAL B N 1
ATOM 1401 C CA . VAL B 1 41 ? -14.891 -13.477 -6.629 1 97.44 41 VAL B CA 1
ATOM 1402 C C . VAL B 1 41 ? -15.812 -14.633 -6.262 1 97.44 41 VAL B C 1
ATOM 1404 O O . VAL B 1 41 ? -15.812 -15.672 -6.93 1 97.44 41 VAL B O 1
ATOM 1407 N N . ARG B 1 42 ? -16.641 -14.523 -5.309 1 95.62 42 ARG B N 1
ATOM 1408 C CA . ARG B 1 42 ? -17.328 -15.656 -4.699 1 95.62 42 ARG B CA 1
ATOM 1409 C C . ARG B 1 42 ? -18.75 -15.797 -5.242 1 95.62 42 ARG B C 1
ATOM 1411 O O . ARG B 1 42 ? -19.297 -16.906 -5.293 1 95.62 42 ARG B O 1
ATOM 1418 N N . GLU B 1 43 ? -19.297 -14.656 -5.586 1 94.38 43 GLU B N 1
ATOM 1419 C CA . GLU B 1 43 ? -20.734 -14.68 -5.82 1 94.38 43 GLU B CA 1
ATOM 1420 C C . GLU B 1 43 ? -21.047 -14.867 -7.305 1 94.38 43 GLU B C 1
ATOM 1422 O O . GLU B 1 43 ? -20.562 -14.117 -8.148 1 94.38 43 GLU B O 1
ATOM 1427 N N . LYS B 1 44 ? -21.891 -15.758 -7.66 1 91.25 44 LYS B N 1
ATOM 1428 C CA . LYS B 1 44 ? -22.328 -16.016 -9.031 1 91.25 44 LYS B CA 1
ATOM 1429 C C . LYS B 1 44 ? -23.188 -14.867 -9.555 1 91.25 44 LYS B C 1
ATOM 1431 O O . LYS B 1 44 ? -23.125 -14.531 -10.742 1 91.25 44 LYS B O 1
ATOM 1436 N N . ASN B 1 45 ? -23.953 -14.25 -8.695 1 93.19 45 ASN B N 1
ATOM 1437 C CA . ASN B 1 45 ? -24.859 -13.18 -9.078 1 93.19 45 ASN B CA 1
ATOM 1438 C C . ASN B 1 45 ? -24.359 -11.82 -8.594 1 93.19 45 ASN B C 1
ATOM 1440 O O . ASN B 1 45 ? -25.156 -10.977 -8.18 1 93.19 45 ASN B O 1
ATOM 1444 N N . TYR B 1 46 ? -23.109 -11.688 -8.641 1 96.31 46 TYR B N 1
ATOM 1445 C CA . TYR B 1 46 ? -22.484 -10.445 -8.203 1 96.31 46 TYR B CA 1
ATOM 1446 C C . TYR B 1 46 ? -23.062 -9.25 -8.977 1 96.31 46 TYR B C 1
ATOM 1448 O O . TYR B 1 46 ? -23.219 -9.312 -10.195 1 96.31 46 TYR B O 1
ATOM 1456 N N . THR B 1 47 ? -23.422 -8.117 -8.234 1 96.06 47 THR B N 1
ATOM 1457 C CA . THR B 1 47 ? -23.797 -6.824 -8.797 1 96.06 47 THR B CA 1
ATOM 1458 C C . THR B 1 47 ? -22.828 -5.738 -8.344 1 96.06 47 THR B C 1
ATOM 1460 O O . THR B 1 47 ? -22.531 -5.605 -7.152 1 96.06 47 THR B O 1
ATOM 1463 N N . GLU B 1 48 ? -22.359 -4.938 -9.289 1 95.75 48 GLU B N 1
ATOM 1464 C CA . GLU B 1 48 ? -21.406 -3.879 -8.984 1 95.75 48 GLU B CA 1
ATOM 1465 C C . GLU B 1 48 ? -22.047 -2.777 -8.141 1 95.75 48 GLU B C 1
ATOM 1467 O O . GLU B 1 48 ? -23.141 -2.301 -8.469 1 95.75 48 GLU B O 1
ATOM 1472 N N . PRO B 1 49 ? -21.406 -2.359 -7.066 1 97.56 49 PRO B N 1
ATOM 1473 C CA . PRO B 1 49 ? -21.906 -1.217 -6.293 1 97.56 49 PRO B CA 1
ATOM 1474 C C . PRO B 1 49 ? -21.781 0.104 -7.051 1 97.56 49 PRO B C 1
ATOM 1476 O O . PRO B 1 49 ? -21.109 0.17 -8.078 1 97.56 49 PRO B O 1
ATOM 1479 N N . ASN B 1 50 ? -22.422 1.115 -6.43 1 96.69 50 ASN B N 1
ATOM 1480 C CA . ASN B 1 50 ? -22.359 2.443 -7.031 1 96.69 50 ASN B CA 1
ATOM 1481 C C . ASN B 1 50 ? -21.062 3.158 -6.645 1 96.69 50 ASN B C 1
ATOM 1483 O O . ASN B 1 50 ? -20.797 3.379 -5.461 1 96.69 50 ASN B O 1
ATOM 1487 N N . TRP B 1 51 ? -20.328 3.562 -7.609 1 95.31 51 TRP B N 1
ATOM 1488 C CA . TRP B 1 51 ? -19.125 4.371 -7.391 1 95.31 51 TRP B CA 1
ATOM 1489 C C . TRP B 1 51 ? -19.422 5.848 -7.621 1 95.31 51 TRP B C 1
ATOM 1491 O O . TRP B 1 51 ? -20.062 6.215 -8.609 1 95.31 51 TRP B O 1
ATOM 1501 N N . PRO B 1 52 ? -18.922 6.711 -6.809 1 94.94 52 PRO B N 1
ATOM 1502 C CA . PRO B 1 52 ? -18.156 6.461 -5.59 1 94.94 52 PRO B CA 1
ATOM 1503 C C . PRO B 1 52 ? -19.031 6.359 -4.344 1 94.94 52 PRO B C 1
ATOM 1505 O O . PRO B 1 52 ? -18.531 6.07 -3.254 1 94.94 52 PRO B O 1
ATOM 1508 N N . ALA B 1 53 ? -20.297 6.539 -4.52 1 95 53 ALA B N 1
ATOM 1509 C CA . ALA B 1 53 ? -21.203 6.789 -3.395 1 95 53 ALA B CA 1
ATOM 1510 C C . ALA B 1 53 ? -21.141 5.652 -2.379 1 95 53 ALA B C 1
ATOM 1512 O O . ALA B 1 53 ? -21.031 5.895 -1.173 1 95 53 ALA B O 1
ATOM 1513 N N . ASP B 1 54 ? -21.062 4.426 -2.768 1 96.75 54 ASP B N 1
ATOM 1514 C CA . ASP B 1 54 ? -21.094 3.283 -1.857 1 96.75 54 ASP B CA 1
ATOM 1515 C C . ASP B 1 54 ? -19.734 3.064 -1.207 1 96.75 54 ASP B C 1
ATOM 1517 O O . ASP B 1 54 ? -19.641 2.467 -0.132 1 96.75 54 ASP B O 1
ATOM 1521 N N . TYR B 1 55 ? -18.703 3.529 -1.795 1 97.38 55 TYR B N 1
ATOM 1522 C CA . TYR B 1 55 ? -17.344 3.26 -1.34 1 97.38 55 TYR B CA 1
ATOM 1523 C C . TYR B 1 55 ? -16.891 4.32 -0.349 1 97.38 55 TYR B C 1
ATOM 1525 O O . TYR B 1 55 ? -15.922 4.109 0.39 1 97.38 55 TYR B O 1
ATOM 1533 N N . TRP B 1 56 ? -17.562 5.406 -0.389 1 95.75 56 TRP B N 1
ATOM 1534 C CA . TRP B 1 56 ? -17.188 6.543 0.441 1 95.75 56 TRP B CA 1
ATOM 1535 C C . TRP B 1 56 ? -18.406 7.145 1.133 1 95.75 56 TRP B C 1
ATOM 1537 O O . TRP B 1 56 ? -18.828 8.25 0.786 1 95.75 56 TRP B O 1
ATOM 1547 N N . PRO B 1 57 ? -18.828 6.496 2.15 1 86.12 57 PRO B N 1
ATOM 1548 C CA . PRO B 1 57 ? -20.031 7.027 2.781 1 86.12 57 PRO B CA 1
ATOM 1549 C C . PRO B 1 57 ? -19.797 8.359 3.49 1 86.12 57 PRO B C 1
ATOM 1551 O O . PRO B 1 57 ? -18.672 8.641 3.924 1 86.12 57 PRO B O 1
ATOM 1554 N N . HIS B 1 58 ? -20.922 9.078 3.475 1 84.38 58 HIS B N 1
ATOM 1555 C CA . HIS B 1 58 ? -20.859 10.344 4.199 1 84.38 58 HIS B CA 1
ATOM 1556 C C . HIS B 1 58 ? -21.031 10.125 5.699 1 84.38 58 HIS B C 1
ATOM 1558 O O . HIS B 1 58 ? -21.922 9.383 6.125 1 84.38 58 HIS B O 1
ATOM 1564 N N . THR B 1 59 ? -19.953 10.406 6.469 1 82.06 59 THR B N 1
ATOM 1565 C CA . THR B 1 59 ? -20.078 10.383 7.926 1 82.06 59 THR B CA 1
ATOM 1566 C C . THR B 1 59 ? -19.578 11.688 8.531 1 82.06 59 THR B C 1
ATOM 1568 O O . THR B 1 59 ? -18.625 12.289 8.023 1 82.06 59 THR B O 1
ATOM 1571 N N . GLN B 1 60 ? -20.375 12.086 9.586 1 79.19 60 GLN B N 1
ATOM 1572 C CA . GLN B 1 60 ? -20.016 13.359 10.195 1 79.19 60 GLN B CA 1
ATOM 1573 C C . GLN B 1 60 ? -19.297 13.141 11.523 1 79.19 60 GLN B C 1
ATOM 1575 O O . GLN B 1 60 ? -18.734 14.078 12.094 1 79.19 60 GLN B O 1
ATOM 1580 N N . ALA B 1 61 ? -19.328 11.977 12 1 83.62 61 ALA B N 1
ATOM 1581 C CA . ALA B 1 61 ? -18.656 11.703 13.273 1 83.62 61 ALA B CA 1
ATOM 1582 C C . ALA B 1 61 ? -17.891 10.383 13.219 1 83.62 61 ALA B C 1
ATOM 1584 O O . ALA B 1 61 ? -18.219 9.5 12.43 1 83.62 61 ALA B O 1
ATOM 1585 N N . ALA B 1 62 ? -16.797 10.352 13.938 1 89.81 62 ALA B N 1
ATOM 1586 C CA . ALA B 1 62 ? -15.969 9.164 14.086 1 89.81 62 ALA B CA 1
ATOM 1587 C C . ALA B 1 62 ? -15.711 8.852 15.555 1 89.81 62 ALA B C 1
ATOM 1589 O O . ALA B 1 62 ? -15.008 9.602 16.25 1 89.81 62 ALA B O 1
ATOM 1590 N N . THR B 1 63 ? -16.359 7.793 16.016 1 92.75 63 THR B N 1
ATOM 1591 C CA . THR B 1 63 ? -16.125 7.363 17.406 1 92.75 63 THR B CA 1
ATOM 1592 C C . THR B 1 63 ? -15.141 6.207 17.453 1 92.75 63 THR B C 1
ATOM 1594 O O . THR B 1 63 ? -14.828 5.602 16.422 1 92.75 63 THR B O 1
ATOM 1597 N N . ALA B 1 64 ? -14.656 5.949 18.641 1 93.5 64 ALA B N 1
ATOM 1598 C CA . ALA B 1 64 ? -13.797 4.789 18.844 1 93.5 64 ALA B CA 1
ATOM 1599 C C . ALA B 1 64 ? -14.523 3.498 18.469 1 93.5 64 ALA B C 1
ATOM 1601 O O . ALA B 1 64 ? -13.914 2.562 17.953 1 93.5 64 ALA B O 1
ATOM 1602 N N . GLU B 1 65 ? -15.766 3.445 18.766 1 95.31 65 GLU B N 1
ATOM 1603 C CA . GLU B 1 65 ? -16.578 2.275 18.453 1 95.31 65 GLU B CA 1
ATOM 1604 C C . GLU B 1 65 ? -16.719 2.082 16.953 1 95.31 65 GLU B C 1
ATOM 1606 O O . GLU B 1 65 ? -16.672 0.953 16.453 1 95.31 65 GLU B O 1
ATOM 1611 N N . ASP B 1 66 ? -16.891 3.182 16.203 1 94.56 66 ASP B N 1
ATOM 1612 C CA . ASP B 1 66 ? -16.938 3.115 14.75 1 94.56 66 ASP B CA 1
ATOM 1613 C C . ASP B 1 66 ? -15.656 2.527 14.172 1 94.56 66 ASP B C 1
ATOM 1615 O O . ASP B 1 66 ? -15.695 1.658 13.297 1 94.56 66 ASP B O 1
ATOM 1619 N N . TRP B 1 67 ? -14.594 3.014 14.734 1 95.5 67 TRP B N 1
ATOM 1620 C CA . TRP B 1 67 ? -13.281 2.553 14.289 1 95.5 67 TRP B CA 1
ATOM 1621 C C . TRP B 1 67 ? -13.117 1.059 14.539 1 95.5 67 TRP B C 1
ATOM 1623 O O . TRP B 1 67 ? -12.734 0.309 13.641 1 95.5 67 TRP B O 1
ATOM 1633 N N . GLN B 1 68 ? -13.422 0.668 15.703 1 97 68 GLN B N 1
ATOM 1634 C CA . GLN B 1 68 ? -13.266 -0.732 16.078 1 97 68 GLN B CA 1
ATOM 1635 C C . GLN B 1 68 ? -14.133 -1.636 15.219 1 97 68 GLN B C 1
ATOM 1637 O O . GLN B 1 68 ? -13.703 -2.715 14.805 1 97 68 GLN B O 1
ATOM 1642 N N . ALA B 1 69 ? -15.305 -1.23 14.992 1 96.69 69 ALA B N 1
ATOM 1643 C CA . ALA B 1 69 ? -16.219 -2.02 14.172 1 96.69 69 ALA B CA 1
ATOM 1644 C C . ALA B 1 69 ? -15.648 -2.229 12.766 1 96.69 69 ALA B C 1
ATOM 1646 O O . ALA B 1 69 ? -15.719 -3.33 12.219 1 96.69 69 ALA B O 1
ATOM 1647 N N . GLN B 1 70 ? -15.109 -1.124 12.188 1 97.06 70 GLN B N 1
ATOM 1648 C CA . GLN B 1 70 ? -14.531 -1.24 10.859 1 97.06 70 GLN B CA 1
ATOM 1649 C C . GLN B 1 70 ? -13.297 -2.143 10.867 1 97.06 70 GLN B C 1
ATOM 1651 O O . GLN B 1 70 ? -13.117 -2.965 9.969 1 97.06 70 GLN B O 1
ATOM 1656 N N . VAL B 1 71 ? -12.445 -2.02 11.867 1 98.06 71 VAL B N 1
ATOM 1657 C CA . VAL B 1 71 ? -11.242 -2.846 11.961 1 98.06 71 VAL B CA 1
ATOM 1658 C C . VAL B 1 71 ? -11.641 -4.316 12.07 1 98.06 71 VAL B C 1
ATOM 1660 O O . VAL B 1 71 ? -11.078 -5.168 11.375 1 98.06 71 VAL B O 1
ATOM 1663 N N . GLU B 1 72 ? -12.602 -4.602 12.883 1 98.5 72 GLU B N 1
ATOM 1664 C CA . GLU B 1 72 ? -13.062 -5.977 13.047 1 98.5 72 GLU B CA 1
ATOM 1665 C C . GLU B 1 72 ? -13.641 -6.523 11.742 1 98.5 72 GLU B C 1
ATOM 1667 O O . GLU B 1 72 ? -13.414 -7.684 11.398 1 98.5 72 GLU B O 1
ATOM 1672 N N . ALA B 1 73 ? -14.367 -5.695 11.062 1 98.19 73 ALA B N 1
ATOM 1673 C CA . ALA B 1 73 ? -14.953 -6.109 9.789 1 98.19 73 ALA B CA 1
ATOM 1674 C C . ALA B 1 73 ? -13.867 -6.387 8.75 1 98.19 73 ALA B C 1
ATOM 1676 O O . ALA B 1 73 ? -13.953 -7.359 7.996 1 98.19 73 ALA B O 1
ATOM 1677 N N . VAL B 1 74 ? -12.844 -5.57 8.688 1 98.62 74 VAL B N 1
ATOM 1678 C CA . VAL B 1 74 ? -11.719 -5.789 7.773 1 98.62 74 VAL B CA 1
ATOM 1679 C C . VAL B 1 74 ? -11.07 -7.141 8.062 1 98.62 74 VAL B C 1
ATOM 1681 O O . VAL B 1 74 ? -10.797 -7.918 7.145 1 98.62 74 VAL B O 1
ATOM 1684 N N . GLN B 1 75 ? -10.852 -7.359 9.336 1 98.56 75 GLN B N 1
ATOM 1685 C CA . GLN B 1 75 ? -10.188 -8.594 9.742 1 98.56 75 GLN B CA 1
ATOM 1686 C C . GLN B 1 75 ? -11.047 -9.812 9.422 1 98.56 75 GLN B C 1
ATOM 1688 O O . GLN B 1 75 ? -10.539 -10.836 8.961 1 98.56 75 GLN B O 1
ATOM 1693 N N . ALA B 1 76 ? -12.305 -9.734 9.648 1 98.5 76 ALA B N 1
ATOM 1694 C CA . ALA B 1 76 ? -13.211 -10.836 9.336 1 98.5 76 ALA B CA 1
ATOM 1695 C C . ALA B 1 76 ? -13.227 -11.133 7.836 1 98.5 76 ALA B C 1
ATOM 1697 O O . ALA B 1 76 ? -13.148 -12.289 7.426 1 98.5 76 ALA B O 1
ATOM 1698 N N . ASP B 1 77 ? -13.312 -10.062 7.059 1 98.19 77 ASP B N 1
ATOM 1699 C CA . ASP B 1 77 ? -13.297 -10.234 5.609 1 98.19 77 ASP B CA 1
ATOM 1700 C C . ASP B 1 77 ? -11.961 -10.789 5.137 1 98.19 77 ASP B C 1
ATOM 1702 O O . ASP B 1 77 ? -11.906 -11.578 4.188 1 98.19 77 ASP B O 1
ATOM 1706 N N . ARG B 1 78 ? -10.891 -10.336 5.746 1 98.12 78 ARG B N 1
ATOM 1707 C CA . ARG B 1 78 ? -9.57 -10.844 5.391 1 98.12 78 ARG B CA 1
ATOM 1708 C C . ARG B 1 78 ? -9.477 -12.352 5.641 1 98.12 78 ARG B C 1
ATOM 1710 O O . ARG B 1 78 ? -8.867 -13.078 4.855 1 98.12 78 ARG B O 1
ATOM 1717 N N . ALA B 1 79 ? -10.055 -12.812 6.734 1 98.38 79 ALA B N 1
ATOM 1718 C CA . ALA B 1 79 ? -10.086 -14.25 6.996 1 98.38 79 ALA B CA 1
ATOM 1719 C C . ALA B 1 79 ? -10.797 -15 5.871 1 98.38 79 ALA B C 1
ATOM 1721 O O . ALA B 1 79 ? -10.375 -16.094 5.48 1 98.38 79 ALA B O 1
ATOM 1722 N N . GLU B 1 80 ? -11.836 -14.43 5.336 1 98.25 80 GLU B N 1
ATOM 1723 C CA . GLU B 1 80 ? -12.555 -15.039 4.219 1 98.25 80 GLU B CA 1
ATOM 1724 C C . GLU B 1 80 ? -11.703 -15.016 2.947 1 98.25 80 GLU B C 1
ATOM 1726 O O . GLU B 1 80 ? -11.719 -15.977 2.172 1 98.25 80 GLU B O 1
ATOM 1731 N N . VAL B 1 81 ? -10.969 -13.914 2.723 1 98 81 VAL B N 1
ATOM 1732 C CA . VAL B 1 81 ? -10.055 -13.82 1.59 1 98 81 VAL B CA 1
ATOM 1733 C C . VAL B 1 81 ? -9.031 -14.953 1.661 1 98 81 VAL B C 1
ATOM 1735 O O . VAL B 1 81 ? -8.758 -15.617 0.658 1 98 81 VAL B O 1
ATOM 1738 N N . LEU B 1 82 ? -8.516 -15.203 2.82 1 97.62 82 LEU B N 1
ATOM 1739 C CA . LEU B 1 82 ? -7.5 -16.234 3.006 1 97.62 82 LEU B CA 1
ATOM 1740 C C . LEU B 1 82 ? -8.086 -17.625 2.744 1 97.62 82 LEU B C 1
ATOM 1742 O O . LEU B 1 82 ? -7.402 -18.5 2.213 1 97.62 82 LEU B O 1
ATOM 1746 N N . LYS B 1 83 ? -9.328 -17.812 3.084 1 98 83 LYS B N 1
ATOM 1747 C CA . LYS B 1 83 ? -9.992 -19.062 2.764 1 98 83 LYS B CA 1
ATOM 1748 C C . LYS B 1 83 ? -10.07 -19.281 1.254 1 98 83 LYS B C 1
ATOM 1750 O O . LYS B 1 83 ? -9.836 -20.391 0.761 1 98 83 LYS B O 1
ATOM 1755 N N . VAL B 1 84 ? -10.406 -18.266 0.55 1 97.69 84 VAL B N 1
ATOM 1756 C CA . VAL B 1 84 ? -10.477 -18.344 -0.905 1 97.69 84 VAL B CA 1
ATOM 1757 C C . VAL B 1 84 ? -9.102 -18.672 -1.475 1 97.69 84 VAL B C 1
ATOM 1759 O O . VAL B 1 84 ? -8.977 -19.531 -2.363 1 97.69 84 VAL B O 1
ATOM 1762 N N . LEU B 1 85 ? -8.117 -18 -0.979 1 96.12 85 LEU B N 1
ATOM 1763 C CA . LEU B 1 85 ? -6.746 -18.219 -1.428 1 96.12 85 LEU B CA 1
ATOM 1764 C C . LEU B 1 85 ? -6.363 -19.688 -1.287 1 96.12 85 LEU B C 1
ATOM 1766 O O . LEU B 1 85 ? -5.66 -20.234 -2.141 1 96.12 85 LEU B O 1
ATOM 1770 N N . ASP B 1 86 ? -6.852 -20.359 -0.273 1 96 86 ASP B N 1
ATOM 1771 C CA . ASP B 1 86 ? -6.492 -21.734 0.043 1 96 86 ASP B CA 1
ATOM 1772 C C . ASP B 1 86 ? -7.301 -22.719 -0.802 1 96 86 ASP B C 1
ATOM 1774 O O . ASP B 1 86 ? -6.84 -23.828 -1.077 1 96 86 ASP B O 1
ATOM 1778 N N . GLN B 1 87 ? -8.43 -22.328 -1.337 1 97 87 GLN B N 1
ATOM 1779 C CA . GLN B 1 87 ? -9.375 -23.344 -1.819 1 97 87 GLN B CA 1
ATOM 1780 C C . GLN B 1 87 ? -9.664 -23.141 -3.305 1 97 87 GLN B C 1
ATOM 1782 O O . GLN B 1 87 ? -10.094 -24.078 -3.984 1 97 87 GLN B O 1
ATOM 1787 N N . ALA B 1 88 ? -9.484 -22.047 -3.773 1 96.5 88 ALA B N 1
ATOM 1788 C CA . ALA B 1 88 ? -9.945 -21.734 -5.125 1 96.5 88 ALA B CA 1
ATOM 1789 C C . ALA B 1 88 ? -8.875 -22.094 -6.16 1 96.5 88 ALA B C 1
ATOM 1791 O O . ALA B 1 88 ? -7.699 -22.234 -5.824 1 96.5 88 ALA B O 1
ATOM 1792 N N . ASP B 1 89 ? -9.359 -22.344 -7.383 1 96.81 89 ASP B N 1
ATOM 1793 C CA . ASP B 1 89 ? -8.453 -22.266 -8.531 1 96.81 89 ASP B CA 1
ATOM 1794 C C . ASP B 1 89 ? -8.062 -20.812 -8.82 1 96.81 89 ASP B C 1
ATOM 1796 O O . ASP B 1 89 ? -8.828 -20.078 -9.445 1 96.81 89 ASP B O 1
ATOM 1800 N N . LEU B 1 90 ? -6.898 -20.453 -8.438 1 96.44 90 LEU B N 1
ATOM 1801 C CA . LEU B 1 90 ? -6.477 -19.062 -8.406 1 96.44 90 LEU B CA 1
ATOM 1802 C C . LEU B 1 90 ? -6.359 -18.5 -9.812 1 96.44 90 LEU B C 1
ATOM 1804 O O . LEU B 1 90 ? -6.5 -17.281 -10.016 1 96.44 90 LEU B O 1
ATOM 1808 N N . LEU B 1 91 ? -6.113 -19.328 -10.805 1 96.25 91 LEU B N 1
ATOM 1809 C CA . LEU B 1 91 ? -5.898 -18.828 -12.156 1 96.25 91 LEU B CA 1
ATOM 1810 C C . LEU B 1 91 ? -7.195 -18.859 -12.961 1 96.25 91 LEU B C 1
ATOM 1812 O O . LEU B 1 91 ? -7.234 -18.422 -14.102 1 96.25 91 LEU B O 1
ATOM 1816 N N . ALA B 1 92 ? -8.266 -19.375 -12.359 1 96.75 92 ALA B N 1
ATOM 1817 C CA . ALA B 1 92 ? -9.562 -19.391 -13.031 1 96.75 92 ALA B CA 1
ATOM 1818 C C . ALA B 1 92 ? -10.141 -17.984 -13.117 1 96.75 92 ALA B C 1
ATOM 1820 O O . ALA B 1 92 ? -9.922 -17.156 -12.234 1 96.75 92 ALA B O 1
ATOM 1821 N N . PRO B 1 93 ? -10.906 -17.703 -14.273 1 97.06 93 PRO B N 1
ATOM 1822 C CA . PRO B 1 93 ? -11.648 -16.438 -14.281 1 97.06 93 PRO B CA 1
ATOM 1823 C C . PRO B 1 93 ? -12.664 -16.344 -13.148 1 97.06 93 PRO B C 1
ATOM 1825 O O . PRO B 1 93 ? -13.188 -17.359 -12.703 1 97.06 93 PRO B O 1
ATOM 1828 N N . VAL B 1 94 ? -12.922 -15.117 -12.695 1 96.94 94 VAL B N 1
ATOM 1829 C CA . VAL B 1 94 ? -13.883 -14.922 -11.617 1 96.94 94 VAL B CA 1
ATOM 1830 C C . VAL B 1 94 ? -15.273 -15.359 -12.078 1 96.94 94 VAL B C 1
ATOM 1832 O O . VAL B 1 94 ? -16.094 -15.766 -11.258 1 96.94 94 VAL B O 1
ATOM 1835 N N . ALA B 1 95 ? -15.656 -15.133 -13.375 1 91.12 95 ALA B N 1
ATOM 1836 C CA . ALA B 1 95 ? -16.891 -15.578 -14.023 1 91.12 95 ALA B CA 1
ATOM 1837 C C . ALA B 1 95 ? -16.656 -15.859 -15.5 1 91.12 95 ALA B C 1
ATOM 1839 O O . ALA B 1 95 ? -15.695 -15.375 -16.094 1 91.12 95 ALA B O 1
ATOM 1840 N N . PRO B 1 96 ? -17.578 -16.641 -16.031 1 87 96 PRO B N 1
ATOM 1841 C CA . PRO B 1 96 ? -17.438 -16.891 -17.469 1 87 96 PRO B CA 1
ATOM 1842 C C . PRO B 1 96 ? -17.406 -15.594 -18.297 1 87 96 PRO B C 1
ATOM 1844 O O . PRO B 1 96 ? -18.25 -14.711 -18.078 1 87 96 PRO B O 1
ATOM 1847 N N . GLY B 1 97 ? -16.422 -15.477 -19.188 1 88.81 97 GLY B N 1
ATOM 1848 C CA . GLY B 1 97 ? -16.328 -14.328 -20.062 1 88.81 97 GLY B CA 1
ATOM 1849 C C . GLY B 1 97 ? -15.531 -13.18 -19.484 1 88.81 97 GLY B C 1
ATOM 1850 O O . GLY B 1 97 ? -15.227 -12.211 -20.172 1 88.81 97 GLY B O 1
ATOM 1851 N N . LYS B 1 98 ? -15.32 -13.312 -18.188 1 90.88 98 LYS B N 1
ATOM 1852 C CA . LYS B 1 98 ? -14.492 -12.281 -17.562 1 90.88 98 LYS B CA 1
ATOM 1853 C C . LYS B 1 98 ? -13.008 -12.586 -17.734 1 90.88 98 LYS B C 1
ATOM 1855 O O . LYS B 1 98 ? -12.609 -13.75 -17.781 1 90.88 98 LYS B O 1
ATOM 1860 N N . SER B 1 99 ? -12.227 -11.516 -17.844 1 94.19 99 SER B N 1
ATOM 1861 C CA . SER B 1 99 ? -10.781 -11.656 -17.984 1 94.19 99 SER B CA 1
ATOM 1862 C C . SER B 1 99 ? -10.094 -11.672 -16.625 1 94.19 99 SER B C 1
ATOM 1864 O O . SER B 1 99 ? -8.945 -12.094 -16.5 1 94.19 99 SER B O 1
ATOM 1866 N N . GLN B 1 100 ? -10.766 -11.211 -15.602 1 96.81 100 GLN B N 1
ATOM 1867 C CA . GLN B 1 100 ? -10.172 -11.156 -14.273 1 96.81 100 GLN B CA 1
ATOM 1868 C C . GLN B 1 100 ? -10.117 -12.539 -13.633 1 96.81 100 GLN B C 1
ATOM 1870 O O . GLN B 1 100 ? -11.141 -13.227 -13.547 1 96.81 100 GLN B O 1
ATOM 1875 N N . THR B 1 101 ? -8.93 -12.93 -13.172 1 98 101 THR B N 1
ATOM 1876 C CA . THR B 1 101 ? -8.789 -14.18 -12.438 1 98 101 THR B CA 1
ATOM 1877 C C . THR B 1 101 ? -9.016 -13.969 -10.945 1 98 101 THR B C 1
ATOM 1879 O O . THR B 1 101 ? -8.984 -12.836 -10.461 1 98 101 THR B O 1
ATOM 1882 N N . VAL B 1 102 ? -9.211 -15.023 -10.234 1 98.19 102 VAL B N 1
ATOM 1883 C CA . VAL B 1 102 ? -9.359 -14.992 -8.781 1 98.19 102 VAL B CA 1
ATOM 1884 C C . VAL B 1 102 ? -8.094 -14.398 -8.156 1 98.19 102 VAL B C 1
ATOM 1886 O O . VAL B 1 102 ? -8.172 -13.5 -7.312 1 98.19 102 VAL B O 1
ATOM 1889 N N . LEU B 1 103 ? -6.969 -14.781 -8.586 1 97.12 103 LEU B N 1
ATOM 1890 C CA . LEU B 1 103 ? -5.695 -14.312 -8.047 1 97.12 103 LEU B CA 1
ATOM 1891 C C . LEU B 1 103 ? -5.551 -12.805 -8.234 1 97.12 103 LEU B C 1
ATOM 1893 O O . LEU B 1 103 ? -5.121 -12.102 -7.316 1 97.12 103 LEU B O 1
ATOM 1897 N N . ARG B 1 104 ? -5.891 -12.336 -9.359 1 97.62 104 ARG B N 1
ATOM 1898 C CA . ARG B 1 104 ? -5.777 -10.906 -9.641 1 97.62 104 ARG B CA 1
ATOM 1899 C C . ARG B 1 104 ? -6.582 -10.086 -8.641 1 97.62 104 ARG B C 1
ATOM 1901 O O . ARG B 1 104 ? -6.102 -9.07 -8.125 1 97.62 104 ARG B O 1
ATOM 1908 N N . GLU B 1 105 ? -7.777 -10.57 -8.43 1 98.62 105 GLU B N 1
ATOM 1909 C CA . GLU B 1 105 ? -8.648 -9.812 -7.543 1 98.62 105 GLU B CA 1
ATOM 1910 C C . GLU B 1 105 ? -8.141 -9.844 -6.105 1 98.62 105 GLU B C 1
ATOM 1912 O O . GLU B 1 105 ? -8.258 -8.859 -5.375 1 98.62 105 GLU B O 1
ATOM 1917 N N . LEU B 1 106 ? -7.59 -10.953 -5.707 1 98.06 106 LEU B N 1
ATOM 1918 C CA . LEU B 1 106 ? -7.047 -11.055 -4.355 1 98.06 106 LEU B CA 1
ATOM 1919 C C . LEU B 1 106 ? -5.789 -10.203 -4.211 1 98.06 106 LEU B C 1
ATOM 1921 O O . LEU B 1 106 ? -5.586 -9.555 -3.18 1 98.06 106 LEU B O 1
ATOM 1925 N N . LEU B 1 107 ? -4.973 -10.164 -5.242 1 97.75 107 LEU B N 1
ATOM 1926 C CA . LEU B 1 107 ? -3.793 -9.305 -5.223 1 97.75 107 LEU B CA 1
ATOM 1927 C C . LEU B 1 107 ? -4.188 -7.832 -5.238 1 97.75 107 LEU B C 1
ATOM 1929 O O . LEU B 1 107 ? -3.523 -7 -4.617 1 97.75 107 LEU B O 1
ATOM 1933 N N . LEU B 1 108 ? -5.27 -7.516 -5.945 1 98.62 108 LEU B N 1
ATOM 1934 C CA . LEU B 1 108 ? -5.793 -6.156 -5.93 1 98.62 108 LEU B CA 1
ATOM 1935 C C . LEU B 1 108 ? -6.223 -5.758 -4.52 1 98.62 108 LEU B C 1
ATOM 1937 O O . LEU B 1 108 ? -5.945 -4.641 -4.074 1 98.62 108 LEU B O 1
ATOM 1941 N N . ALA B 1 109 ? -6.887 -6.676 -3.842 1 98.44 109 ALA B N 1
ATOM 1942 C CA . ALA B 1 109 ? -7.305 -6.406 -2.467 1 98.44 109 ALA B CA 1
ATOM 1943 C C . ALA B 1 109 ? -6.098 -6.141 -1.57 1 98.44 109 ALA B C 1
ATOM 1945 O O . ALA B 1 109 ? -6.105 -5.195 -0.775 1 98.44 109 ALA B O 1
ATOM 1946 N N . ALA B 1 110 ? -5.102 -6.957 -1.71 1 98.31 110 ALA B N 1
ATOM 1947 C CA . ALA B 1 110 ? -3.896 -6.809 -0.897 1 98.31 110 ALA B CA 1
ATOM 1948 C C . ALA B 1 110 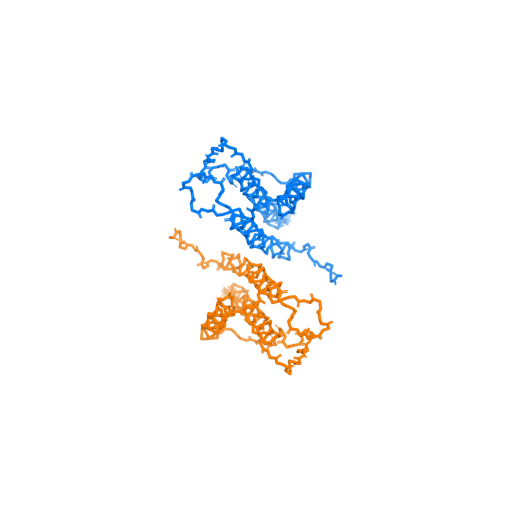? -3.191 -5.488 -1.198 1 98.31 110 ALA B C 1
ATOM 1950 O O . ALA B 1 110 ? -2.787 -4.773 -0.282 1 98.31 110 ALA B O 1
ATOM 1951 N N . ASP B 1 111 ? -3.057 -5.152 -2.451 1 98.69 111 ASP B N 1
ATOM 1952 C CA . ASP B 1 111 ? -2.414 -3.916 -2.889 1 98.69 111 ASP B CA 1
ATOM 1953 C C . ASP B 1 111 ? -3.176 -2.693 -2.387 1 98.69 111 ASP B C 1
ATOM 1955 O O . ASP B 1 111 ? -2.578 -1.77 -1.829 1 98.69 111 ASP B O 1
ATOM 1959 N N . HIS B 1 112 ? -4.453 -2.693 -2.643 1 98.88 112 HIS B N 1
ATOM 1960 C CA . HIS B 1 112 ? -5.336 -1.618 -2.197 1 98.88 112 HIS B CA 1
ATOM 1961 C C . HIS B 1 112 ? -5.262 -1.438 -0.685 1 98.88 112 HIS B C 1
ATOM 1963 O O . HIS B 1 112 ? -5.195 -0.31 -0.192 1 98.88 112 HIS B O 1
ATOM 1969 N N . ALA B 1 113 ? -5.25 -2.514 0.053 1 98.62 113 ALA B N 1
ATOM 1970 C CA . ALA B 1 113 ? -5.172 -2.475 1.511 1 98.62 113 ALA B CA 1
ATOM 1971 C C . ALA B 1 113 ? -3.84 -1.886 1.973 1 98.62 113 ALA B C 1
ATOM 1973 O O . ALA B 1 113 ? -3.803 -1.072 2.898 1 98.62 113 ALA B O 1
ATOM 1974 N N . ALA B 1 114 ? -2.754 -2.33 1.367 1 98.75 114 ALA B N 1
ATOM 1975 C CA . ALA B 1 114 ? -1.444 -1.792 1.725 1 98.75 114 ALA B CA 1
ATOM 1976 C C . ALA B 1 114 ? -1.395 -0.282 1.51 1 98.75 114 ALA B C 1
ATOM 1978 O O . ALA B 1 114 ? -0.957 0.463 2.391 1 98.75 114 ALA B O 1
ATOM 1979 N N . TYR B 1 115 ? -1.921 0.177 0.392 1 98.88 115 TYR B N 1
ATOM 1980 C CA . TYR B 1 115 ? -1.936 1.589 0.027 1 98.88 115 TYR B CA 1
ATOM 1981 C C . TYR B 1 115 ? -2.703 2.41 1.057 1 98.88 115 TYR B C 1
ATOM 1983 O O . TYR B 1 115 ? -2.18 3.389 1.593 1 98.88 115 TYR B O 1
ATOM 1991 N N . HIS B 1 116 ? -3.863 2.006 1.348 1 98.81 116 HIS B N 1
ATOM 1992 C CA . HIS B 1 116 ? -4.695 2.785 2.256 1 98.81 116 HIS B CA 1
ATOM 1993 C C . HIS B 1 116 ? -4.262 2.592 3.705 1 98.81 116 HIS B C 1
ATOM 1995 O O . HIS B 1 116 ? -4.41 3.498 4.527 1 98.81 116 HIS B O 1
ATOM 2001 N N . THR B 1 117 ? -3.703 1.418 4.074 1 98.44 117 THR B N 1
ATOM 2002 C CA . THR B 1 117 ? -3.096 1.26 5.391 1 98.44 117 THR B CA 1
ATOM 2003 C C . THR B 1 117 ? -1.934 2.232 5.57 1 98.44 117 THR B C 1
ATOM 2005 O O . THR B 1 117 ? -1.758 2.805 6.648 1 98.44 117 THR B O 1
ATOM 2008 N N . GLY B 1 118 ? -1.121 2.412 4.477 1 98.5 118 GLY B N 1
ATOM 2009 C CA . GLY B 1 118 ? -0.072 3.42 4.527 1 98.5 118 GLY B CA 1
ATOM 2010 C C . GLY B 1 118 ? -0.598 4.816 4.793 1 98.5 118 GLY B C 1
ATOM 2011 O O . GLY B 1 118 ? -0.011 5.566 5.574 1 98.5 118 GLY B O 1
ATOM 2012 N N . GLN B 1 119 ? -1.683 5.172 4.172 1 98.06 119 GLN B N 1
ATOM 2013 C CA . GLN B 1 119 ? -2.297 6.473 4.406 1 98.06 119 GLN B CA 1
ATOM 2014 C C . GLN B 1 119 ? -2.732 6.621 5.859 1 98.06 119 GLN B C 1
ATOM 2016 O O . GLN B 1 119 ? -2.445 7.637 6.5 1 98.06 119 GLN B O 1
ATOM 2021 N N . LEU B 1 120 ? -3.342 5.59 6.352 1 97.5 120 LEU B N 1
ATOM 2022 C CA . LEU B 1 120 ? -3.848 5.625 7.723 1 97.5 120 LEU B CA 1
ATOM 2023 C C . LEU B 1 120 ? -2.699 5.703 8.719 1 97.5 120 LEU B C 1
ATOM 2025 O O . LEU B 1 120 ? -2.785 6.426 9.719 1 97.5 120 LEU B O 1
ATOM 2029 N N . ALA B 1 121 ? -1.678 4.98 8.477 1 96.94 121 ALA B N 1
ATOM 2030 C CA . ALA B 1 121 ? -0.515 4.992 9.367 1 96.94 121 ALA B CA 1
ATOM 2031 C C . ALA B 1 121 ? 0.11 6.383 9.43 1 96.94 121 ALA B C 1
ATOM 2033 O O . ALA B 1 121 ? 0.446 6.867 10.516 1 96.94 121 ALA B O 1
ATOM 2034 N N . LEU B 1 122 ? 0.238 7.016 8.312 1 95.44 122 LEU B N 1
ATOM 2035 C CA . LEU B 1 122 ? 0.813 8.359 8.289 1 95.44 122 LEU B CA 1
ATOM 2036 C C . LEU B 1 122 ? -0.104 9.352 8.992 1 95.44 122 LEU B C 1
ATOM 2038 O O . LEU B 1 122 ? 0.363 10.211 9.742 1 95.44 122 LEU B O 1
ATOM 2042 N N . LEU B 1 123 ? -1.383 9.234 8.688 1 93.62 123 LEU B N 1
ATOM 2043 C CA . LEU B 1 123 ? -2.35 10.117 9.328 1 93.62 123 LEU B CA 1
ATOM 2044 C C . LEU B 1 123 ? -2.268 10 10.844 1 93.62 123 LEU B C 1
ATOM 2046 O O . LEU B 1 123 ? -2.289 11.016 11.547 1 93.62 123 LEU B O 1
ATOM 2050 N N . ARG B 1 124 ? -2.164 8.797 11.336 1 93.38 124 ARG B N 1
ATOM 2051 C CA . ARG B 1 124 ? -2.045 8.562 12.773 1 93.38 124 ARG B CA 1
ATOM 2052 C C . ARG B 1 124 ? -0.783 9.211 13.328 1 93.38 124 ARG B C 1
ATOM 2054 O O . ARG B 1 124 ? -0.818 9.828 14.398 1 93.38 124 ARG B O 1
ATOM 2061 N N . ARG B 1 125 ? 0.278 9.102 12.68 1 91.06 125 ARG B N 1
ATOM 2062 C CA . ARG B 1 125 ? 1.549 9.672 13.109 1 91.06 125 ARG B CA 1
ATOM 2063 C C . ARG B 1 125 ? 1.475 11.195 13.164 1 91.06 125 ARG B C 1
ATOM 2065 O O . ARG B 1 125 ? 1.968 11.812 14.109 1 91.06 125 ARG B O 1
ATOM 2072 N N . LEU B 1 126 ? 0.838 11.797 12.211 1 86.06 126 LEU B N 1
ATOM 2073 C CA . LEU B 1 126 ? 0.751 13.25 12.117 1 86.06 126 LEU B CA 1
ATOM 2074 C C . LEU B 1 126 ? -0.143 13.82 13.219 1 86.06 126 LEU B C 1
ATOM 2076 O O . LEU B 1 126 ? 0.051 14.953 13.656 1 86.06 126 LEU B O 1
ATOM 2080 N N . LEU B 1 127 ? -1.065 13.102 13.656 1 85.62 127 LEU B N 1
ATOM 2081 C CA . LEU B 1 127 ? -2.014 13.562 14.664 1 85.62 127 LEU B CA 1
ATOM 2082 C C . LEU B 1 127 ? -1.529 13.211 16.062 1 85.62 127 LEU B C 1
ATOM 2084 O O . LEU B 1 127 ? -2.186 13.539 17.062 1 85.62 127 LEU B O 1
ATOM 2088 N N . GLY B 1 128 ? -0.282 12.789 16.328 1 75.5 128 GLY B N 1
ATOM 2089 C CA . GLY B 1 128 ? 0.323 12.539 17.625 1 75.5 128 GLY B CA 1
ATOM 2090 C C . GLY B 1 128 ? -0.03 11.172 18.188 1 75.5 128 GLY B C 1
ATOM 2091 O O . GLY B 1 128 ? 0.115 10.938 19.391 1 75.5 128 GLY B O 1
ATOM 2092 N N . GLY B 1 129 ? -0.708 10.359 17.609 1 59.66 129 GLY B N 1
ATOM 2093 C CA . GLY B 1 129 ? -1.07 9.047 18.125 1 59.66 129 GLY B CA 1
ATOM 2094 C C . GLY B 1 129 ? 0.057 8.039 18.031 1 59.66 129 GLY B C 1
ATOM 2095 O O . GLY B 1 129 ? -0.031 6.949 18.594 1 59.66 129 GLY B O 1
ATOM 2096 N N . GLY B 1 130 ? 1.044 8.086 17.234 1 53.91 130 GLY B N 1
ATOM 2097 C CA . GLY B 1 130 ? 1.991 7.008 16.984 1 53.91 130 GLY B CA 1
ATOM 2098 C C . GLY B 1 130 ? 3.238 7.098 17.844 1 53.91 130 GLY B C 1
ATOM 2099 O O . GLY B 1 130 ? 4.246 6.445 17.562 1 53.91 130 GLY B O 1
ATOM 2100 N N . ASP B 1 131 ? 3.316 7.883 18.781 1 42.81 131 ASP B N 1
ATOM 2101 C CA . ASP B 1 131 ? 4.59 7.938 19.484 1 42.81 131 ASP B CA 1
ATOM 2102 C C . ASP B 1 131 ? 4.996 6.555 19.984 1 42.81 131 ASP B C 1
ATOM 2104 O O . ASP B 1 131 ? 5.984 6.422 20.719 1 42.81 131 ASP B O 1
ATOM 2108 N N . SER B 1 132 ? 4.133 5.621 20.203 1 37.81 132 SER B N 1
ATOM 2109 C CA . SER B 1 132 ? 4.797 4.547 20.938 1 37.81 132 SER B CA 1
ATOM 2110 C C . SER B 1 132 ? 5.84 3.848 20.078 1 37.81 132 SER B C 1
ATOM 2112 O O . SER B 1 132 ? 5.52 3.336 19 1 37.81 132 SER B O 1
ATOM 2114 N N . ALA B 1 133 ? 7.172 4.172 20.078 1 35.53 133 ALA B N 1
ATOM 2115 C CA . ALA B 1 133 ? 8.383 3.479 19.656 1 35.53 133 ALA B CA 1
ATOM 2116 C C . ALA B 1 133 ? 8.211 1.965 19.766 1 35.53 133 ALA B C 1
ATOM 2118 O O . ALA B 1 133 ? 9.164 1.21 19.547 1 35.53 133 ALA B O 1
ATOM 2119 N N . SER B 1 134 ? 7.203 1.271 20.297 1 26.39 134 SER B N 1
ATOM 2120 C CA . SER B 1 134 ? 7.395 -0.166 20.453 1 26.39 134 SER B CA 1
ATOM 2121 C C . SER B 1 134 ? 7.285 -0.893 19.125 1 26.39 134 SER B C 1
ATOM 2123 O O . SER B 1 134 ? 6.512 -0.488 18.25 1 26.39 134 SER B O 1
#

Foldseek 3Di:
DPPPPPPPPVVLVVVVFVLLQVLLQLLQLLLVLLVLLLCLQPPPPRDDDDPPDNSGDDDDGHDPVSVVVSVVSSVVSVVVLVVCVVDDPQQDCSDPPDPHGNVNSSVVSVVSNVVSVVVSVVSCVVSPNPPPPD/DPPPPPPPPVVLVVVVFVLLQVLLQLLQLLLVLLVLLLCLQPPPPRDDDDPPDNSGDDDDGHDPVSVVVSVVSSVVSVVVLVVCVVDDPQQDCSDPPDPHGNVNSSVVSVVSNVVSVVVSVVSCVVSPNPPPPD

InterPro domains:
  IPR024775 Hercynine oxygenase, DinB-like domain [PF12867] (26-120)
  IPR034660 DinB/YfiT-like putative metalloenzymes [G3DSA:1.20.120.450] (11-129)
  IPR034660 DinB/YfiT-like putative 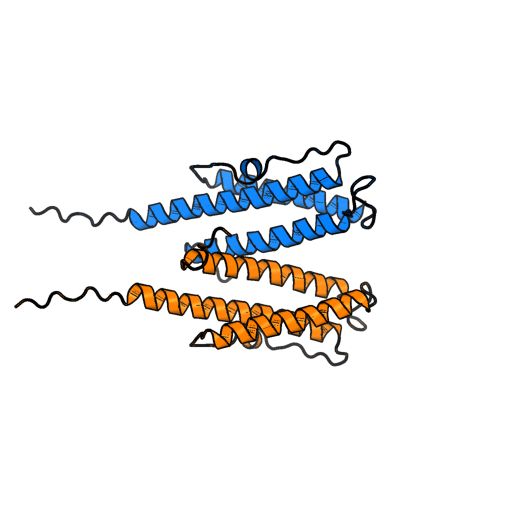metalloenzymes [SSF109854] (25-128)

Radius of gyration: 22.76 Å; Cα contacts (8 Å, |Δi|>4): 233; chains: 2; bounding box: 51×78×54 Å

Secondary structure (DSSP, 8-state):
--------THHHHHHHHHHHHHHHHHHHHHHHHHHHHHHHHH-TT--PPPTTTTTS---S---HHHHHHHHHHHHHHHHHHHHHHHHS-TTSBSSTT---BHHHHHHHHHHHHHHHHHHHHHHHHHTT------/--------THHHHHHHHHHHHHHHHHHHHHHHHHHHHHHHHH-TT--PPPTTTTTS---S---HHHHHHHHHHHHHHHHHHHHHHHHS-TTSBSSTT---BHHHHHHHHHHHHHHHHHHHHHHHHHTT------

Nearest PDB structures (foldseek):
  6jx6-assembly1_C  TM=2.484E-01  e=8.053E+00  Homo sapiens
  6jx6-assembly1_C  TM=2.485E-01  e=8.053E+00  Homo sapiens